Protein AF-A0A8C6KQU8-F1 (afdb_monomer_lite)

Foldseek 3Di:
DDDDDPPPDPPPPPQKAKDKDKFQDQPVQQQVLLVLLLVQDPCNLQAWDWDKDGDPRTIIIMTIGRPDDQAQDDLLNQLLSQVVRQKALQQQALVQWDWDDDPPDFGIHIDGHDSVRMDRRVVVVPCPPCQCRSLSSLVRSLQNVCCLQPVDGFDWDADPQGIDGPLLPDDDLRRVLSCLSNVVRRPRSNVSSVVNVVSLVVCVVVVVVPPDGPPDRDDDSRISVSCVSSPPDDDDRPRDDDD

pLDDT: mean 71.03, std 21.23, range [23.61, 95.31]

Sequence (243 aa):
MGTLESGSDPCLGVSRVYLLQVDSCTVPWDFYQFNRLKKSSAAADGLPVVSCFLFEDGCITVYSTPPDHLFRVRPFNLVSQLHSCGLLHAALQPSALSCCHRYSRDTDWVFPVDWLSSVDLDLQPDVTSVQQLPSVDLVGVAETVHLLLTNEEMVLVKDGSGWVPERFCGDGPWYWFFRSLLNAGRLPSVSVLSELKELLSSFCSKGSLLGRVPRGTLLGCFGSDLFRTFKNQDHAEVVFGIP

Structure (mmCIF, N/CA/C/O backbone):
data_AF-A0A8C6KQU8-F1
#
_entry.id   AF-A0A8C6KQU8-F1
#
loop_
_atom_site.group_PDB
_atom_site.id
_atom_site.type_symbol
_atom_site.label_atom_id
_atom_site.label_alt_id
_atom_site.label_comp_id
_atom_site.label_asym_id
_atom_site.label_entity_id
_atom_site.label_seq_id
_atom_site.pdbx_PDB_ins_code
_atom_site.Cartn_x
_atom_site.Cartn_y
_atom_site.Cartn_z
_atom_site.occupancy
_atom_site.B_iso_or_equiv
_atom_site.auth_seq_id
_atom_site.auth_comp_id
_atom_site.auth_asym_id
_atom_site.auth_atom_id
_atom_site.pdbx_PDB_model_num
ATOM 1 N N . MET A 1 1 ? -25.192 56.345 -12.902 1.00 32.44 1 MET A N 1
ATOM 2 C CA . MET A 1 1 ? -23.750 56.034 -12.855 1.00 32.44 1 MET A CA 1
ATOM 3 C C . MET A 1 1 ? -23.404 55.843 -11.389 1.00 32.44 1 MET A C 1
ATOM 5 O O . MET A 1 1 ? -23.129 56.806 -10.693 1.00 32.44 1 MET A O 1
ATOM 9 N N . GLY A 1 2 ? -23.620 54.624 -10.903 1.00 28.20 2 GLY A N 1
ATOM 10 C CA . GLY A 1 2 ? -23.359 54.202 -9.531 1.00 28.20 2 GLY A CA 1
ATOM 11 C C . GLY A 1 2 ? -22.602 52.889 -9.636 1.00 28.20 2 GLY A C 1
ATOM 12 O O . GLY A 1 2 ? -23.037 51.987 -10.351 1.00 28.20 2 GLY A O 1
ATOM 13 N N . THR A 1 3 ? -21.416 52.867 -9.056 1.00 25.95 3 THR A N 1
ATOM 14 C CA . THR A 1 3 ? -20.452 51.773 -9.069 1.00 25.95 3 THR A CA 1
ATOM 15 C C . THR A 1 3 ? -21.037 50.546 -8.373 1.00 25.95 3 THR A C 1
ATOM 17 O O . THR A 1 3 ? -21.476 50.628 -7.230 1.00 25.95 3 THR A O 1
ATOM 20 N N . LEU A 1 4 ? -21.049 49.410 -9.076 1.00 25.70 4 LEU A N 1
ATOM 21 C CA . LEU A 1 4 ? -21.245 48.092 -8.480 1.00 25.70 4 LEU A CA 1
ATOM 22 C C . LEU A 1 4 ? -19.941 47.748 -7.748 1.00 25.70 4 LEU A C 1
ATOM 24 O O . LEU A 1 4 ? -18.956 47.377 -8.383 1.00 25.70 4 LEU A O 1
ATOM 28 N N . GLU A 1 5 ? -19.903 47.928 -6.433 1.00 27.09 5 GLU A N 1
ATOM 29 C CA . GLU A 1 5 ? -18.846 47.331 -5.621 1.00 27.09 5 GLU A CA 1
ATOM 30 C C . GLU A 1 5 ? -19.171 45.843 -5.462 1.00 27.09 5 GLU A C 1
ATOM 32 O O . GLU A 1 5 ? -20.167 45.469 -4.841 1.00 27.09 5 GLU A O 1
ATOM 37 N N . SER A 1 6 ? -18.362 44.978 -6.085 1.00 29.34 6 SER A N 1
ATOM 38 C CA . SER A 1 6 ? -18.424 43.544 -5.828 1.00 29.34 6 SER A CA 1
ATOM 39 C C . SER A 1 6 ? -17.897 43.306 -4.417 1.00 29.34 6 SER A C 1
ATOM 41 O O . SER A 1 6 ? -16.686 43.326 -4.189 1.00 29.34 6 SER A O 1
ATOM 43 N N . GLY A 1 7 ? -18.805 43.100 -3.467 1.00 26.86 7 GLY A N 1
ATOM 44 C CA . GLY A 1 7 ? -18.456 42.541 -2.171 1.00 26.86 7 GLY A CA 1
ATOM 45 C C . GLY A 1 7 ? -17.841 41.165 -2.397 1.00 26.86 7 GLY A C 1
ATOM 46 O O . GLY A 1 7 ? -18.536 40.219 -2.756 1.00 26.86 7 GLY A O 1
ATOM 47 N N . SER A 1 8 ? -16.523 41.068 -2.250 1.00 32.12 8 SER A N 1
ATOM 48 C CA . SER A 1 8 ? -15.826 39.794 -2.145 1.00 32.12 8 SER A CA 1
ATOM 49 C C . SER A 1 8 ? -16.237 39.149 -0.825 1.00 32.12 8 SER A C 1
ATOM 51 O O . SER A 1 8 ? -15.741 39.522 0.238 1.00 32.12 8 SER A O 1
ATOM 53 N N . ASP A 1 9 ? -17.187 38.226 -0.911 1.00 32.22 9 ASP A N 1
ATOM 54 C CA . ASP A 1 9 ? -17.605 37.354 0.178 1.00 32.22 9 ASP A CA 1
ATOM 55 C C . ASP A 1 9 ? -16.414 36.451 0.578 1.00 32.22 9 ASP A C 1
ATOM 57 O O . ASP A 1 9 ? -15.883 35.738 -0.280 1.00 32.22 9 ASP A O 1
ATOM 61 N N . PRO A 1 10 ? -15.926 36.470 1.835 1.00 36.53 10 PRO A N 1
ATOM 62 C CA . PRO A 1 10 ? -14.796 35.642 2.255 1.00 36.53 10 PRO A CA 1
ATOM 63 C C . PRO A 1 10 ? -15.180 34.174 2.507 1.00 36.53 10 PRO A C 1
ATOM 65 O O . PRO A 1 10 ? -14.341 33.383 2.939 1.00 36.53 10 PRO A O 1
ATOM 68 N N . CYS A 1 11 ? -16.415 33.772 2.200 1.00 40.22 11 CYS A N 1
ATOM 69 C CA . CYS A 1 11 ? -16.889 32.397 2.313 1.00 40.22 11 CYS A CA 1
ATOM 70 C C . CYS A 1 11 ? -16.392 31.493 1.164 1.00 40.22 11 CYS A C 1
ATOM 72 O O . CYS A 1 11 ? -17.176 30.797 0.524 1.00 40.22 11 CYS A O 1
ATOM 74 N N . LEU A 1 12 ? -15.079 31.421 0.919 1.00 46.81 12 LEU A N 1
ATOM 75 C CA . LEU A 1 12 ? -14.503 30.227 0.286 1.00 46.81 12 LEU A CA 1
ATOM 76 C C . LEU A 1 12 ? -14.430 29.138 1.359 1.00 46.81 12 LEU A C 1
ATOM 78 O O . LEU A 1 12 ? -13.380 28.882 1.950 1.00 46.81 12 LEU A O 1
ATOM 82 N N . GL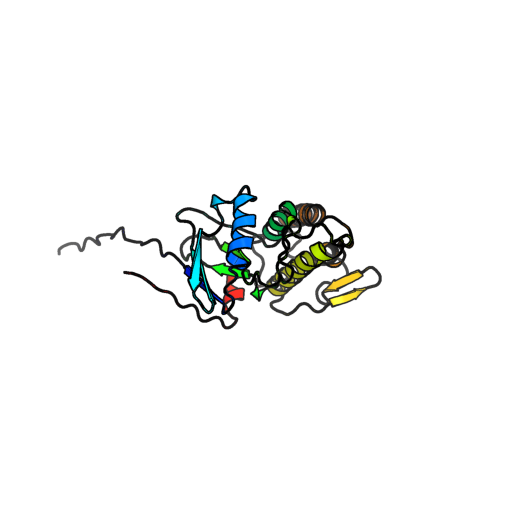Y A 1 13 ? -15.593 28.556 1.661 1.00 46.28 13 GLY A N 1
ATOM 83 C CA . GLY A 1 13 ? -15.741 27.482 2.633 1.00 46.28 13 GLY A CA 1
ATOM 84 C C . GLY A 1 13 ? -14.736 26.370 2.353 1.00 46.28 13 GLY A C 1
ATOM 85 O O . GLY A 1 13 ? -14.629 25.866 1.232 1.00 46.28 13 GLY A O 1
ATOM 86 N N . VAL A 1 14 ? -13.970 25.994 3.376 1.00 52.91 14 VAL A N 1
ATOM 87 C CA . VAL A 1 14 ? -13.075 24.841 3.310 1.00 52.91 14 VAL A CA 1
ATOM 88 C C . VAL A 1 14 ? -13.950 23.607 3.112 1.00 52.91 14 VAL A C 1
ATOM 90 O O . VAL A 1 14 ? -14.501 23.072 4.070 1.00 52.91 14 VAL A O 1
ATOM 93 N N . SER A 1 15 ? -14.099 23.161 1.864 1.00 55.03 15 SER A N 1
ATOM 94 C CA . SER A 1 15 ? -14.796 21.913 1.564 1.00 55.03 15 SER A CA 1
ATOM 95 C C . SER A 1 15 ? -14.052 20.773 2.263 1.00 55.03 15 SER A C 1
ATOM 97 O O . SER A 1 15 ? -12.857 20.537 2.022 1.00 55.03 15 SER A O 1
ATOM 99 N N . ARG A 1 16 ? -14.747 20.122 3.198 1.00 65.50 16 ARG A N 1
ATOM 100 C CA . ARG A 1 16 ? -14.290 18.903 3.864 1.00 65.50 16 ARG A CA 1
ATOM 101 C C . ARG A 1 16 ? -14.736 17.725 3.019 1.00 65.50 16 ARG A C 1
ATOM 103 O O . ARG A 1 16 ? -15.904 17.634 2.661 1.00 65.50 16 ARG A O 1
ATOM 110 N N . VAL A 1 17 ? -13.792 16.854 2.694 1.00 71.44 17 VAL A N 1
ATOM 111 C CA . VAL A 1 17 ? -14.081 15.614 1.976 1.00 71.44 17 VAL A CA 1
ATOM 112 C C . VAL A 1 17 ? -14.134 14.494 2.998 1.00 71.44 17 VAL A C 1
ATOM 114 O O . VAL A 1 17 ? -13.278 14.421 3.887 1.00 71.44 17 VAL A O 1
ATOM 117 N N . TYR A 1 18 ? -15.149 13.650 2.852 1.00 80.62 18 TYR A N 1
ATOM 118 C CA . TYR A 1 18 ? -15.372 12.477 3.676 1.00 80.62 18 TYR A CA 1
ATOM 119 C C . TYR A 1 18 ? -15.356 11.242 2.783 1.00 80.62 18 TYR A C 1
ATOM 121 O O . TYR A 1 18 ? -16.059 11.208 1.775 1.00 80.62 18 TYR A O 1
ATOM 129 N N . LEU A 1 19 ? -14.578 10.237 3.170 1.00 81.31 19 LEU A N 1
ATOM 130 C CA . LEU A 1 19 ? -14.681 8.890 2.623 1.00 81.31 19 LEU A CA 1
ATOM 131 C C . LEU A 1 19 ? -15.368 8.019 3.670 1.00 81.31 19 LEU A C 1
ATOM 133 O O . LEU A 1 19 ? -14.957 8.007 4.831 1.00 81.31 19 LEU A O 1
ATOM 137 N N . LEU A 1 20 ? -16.411 7.307 3.257 1.00 87.69 20 LEU A N 1
ATOM 138 C CA . LEU A 1 20 ? -17.130 6.369 4.104 1.00 87.69 20 LEU A CA 1
ATOM 139 C C . LEU A 1 20 ? -16.852 4.957 3.606 1.00 87.69 20 LEU A C 1
ATOM 141 O O . LEU A 1 20 ? -17.149 4.636 2.458 1.00 87.69 20 LEU A O 1
ATOM 145 N N . GLN A 1 21 ? -16.319 4.126 4.489 1.00 86.81 21 GLN A N 1
ATOM 146 C CA . GLN A 1 21 ? -16.184 2.697 4.277 1.00 86.81 21 GLN A CA 1
ATOM 147 C C . GLN A 1 21 ? -17.220 1.984 5.135 1.00 86.81 21 GLN A C 1
ATOM 149 O O . GLN A 1 21 ? -17.275 2.192 6.346 1.00 86.81 21 GLN A O 1
ATOM 154 N N . VAL A 1 22 ? -18.048 1.171 4.491 1.00 89.31 22 VAL A N 1
ATOM 155 C CA . VAL A 1 22 ? -19.102 0.389 5.136 1.00 89.31 22 VAL A CA 1
ATOM 156 C C . VAL A 1 22 ? -18.723 -1.077 5.020 1.00 89.31 22 VAL A C 1
ATOM 158 O O . VAL A 1 22 ? -18.484 -1.557 3.914 1.00 89.31 22 VAL A O 1
ATOM 161 N N . ASP A 1 23 ? -18.675 -1.767 6.151 1.00 86.88 23 ASP A N 1
ATOM 162 C CA . ASP A 1 23 ? -18.363 -3.189 6.227 1.00 86.88 23 ASP A CA 1
ATOM 163 C C . ASP A 1 23 ? -19.488 -3.928 6.957 1.00 86.88 23 ASP A C 1
ATOM 165 O O . ASP A 1 23 ? -20.014 -3.437 7.954 1.00 86.88 23 ASP A O 1
ATOM 169 N N . SER A 1 24 ? -19.847 -5.114 6.470 1.00 90.06 24 SER A N 1
ATOM 170 C CA . SER A 1 24 ? -20.755 -6.050 7.151 1.00 90.06 24 SER A CA 1
ATOM 171 C C . SER A 1 24 ? -20.101 -6.785 8.334 1.00 90.06 24 SER A C 1
ATOM 173 O O . SER A 1 24 ? -20.745 -7.536 9.062 1.00 90.06 24 SER A O 1
ATOM 175 N N . CYS A 1 25 ? -18.793 -6.624 8.518 1.00 84.75 25 CYS A N 1
ATOM 176 C CA . CYS A 1 25 ? -18.054 -7.134 9.655 1.00 84.75 25 CYS A CA 1
ATOM 177 C C . CYS A 1 25 ? -18.163 -6.161 10.833 1.00 84.75 25 CYS A C 1
ATOM 179 O O . CYS A 1 25 ? -17.944 -4.956 10.704 1.00 84.75 25 CYS A O 1
ATOM 181 N N . THR A 1 26 ? -18.457 -6.693 12.017 1.00 86.56 26 THR A N 1
ATOM 182 C CA . THR A 1 26 ? -18.512 -5.914 13.263 1.00 86.56 26 THR A CA 1
ATOM 183 C C . THR A 1 26 ? -17.131 -5.637 13.853 1.00 86.56 26 THR A C 1
ATOM 185 O O . THR A 1 26 ? -17.011 -4.862 14.802 1.00 86.56 26 THR A O 1
ATOM 188 N N . VAL A 1 27 ? -16.080 -6.261 13.310 1.00 89.00 27 VAL A N 1
ATOM 189 C CA . VAL A 1 27 ? -14.692 -6.029 13.713 1.00 89.00 27 VAL A CA 1
ATOM 190 C C . VAL A 1 27 ? -14.142 -4.862 12.891 1.00 89.00 27 VAL A C 1
ATOM 192 O O . VAL A 1 27 ? -13.909 -5.031 11.696 1.00 89.00 27 VAL A O 1
ATOM 195 N N . PRO A 1 28 ? -13.885 -3.688 13.497 1.00 91.06 28 PRO A N 1
ATOM 196 C CA . PRO A 1 28 ? -13.455 -2.497 12.770 1.00 91.06 28 PRO A CA 1
ATOM 197 C C . PRO A 1 28 ? -11.946 -2.551 12.480 1.00 91.06 28 PRO A C 1
ATOM 199 O O . PRO A 1 28 ? -11.162 -1.758 13.010 1.00 91.06 28 PRO A O 1
ATOM 202 N N . TRP A 1 29 ? -11.520 -3.536 11.686 1.00 90.44 29 TRP A N 1
ATOM 203 C CA . TRP A 1 29 ? -10.107 -3.829 11.437 1.00 90.44 29 TRP A CA 1
ATOM 204 C C . TRP A 1 29 ? -9.382 -2.649 10.782 1.00 90.44 29 TRP A C 1
ATOM 206 O O . TRP A 1 29 ? -8.341 -2.214 11.274 1.00 90.44 29 TRP A O 1
ATOM 216 N N . ASP A 1 30 ? -9.994 -2.034 9.773 1.00 88.31 30 ASP A N 1
ATOM 217 C CA . ASP A 1 30 ? -9.474 -0.841 9.101 1.00 88.31 30 ASP A CA 1
ATOM 218 C C . ASP A 1 30 ? -9.256 0.327 10.062 1.00 88.31 30 ASP A C 1
ATOM 220 O O . ASP A 1 30 ? -8.210 0.983 10.042 1.00 88.31 30 ASP A O 1
ATOM 224 N N . PHE A 1 31 ? -10.204 0.549 10.974 1.00 90.50 31 PHE A N 1
ATOM 225 C CA . PHE A 1 31 ? -10.066 1.563 12.012 1.00 90.50 31 PHE A CA 1
ATOM 226 C C . PHE A 1 31 ? -8.906 1.252 12.964 1.00 90.50 31 PHE A C 1
ATOM 228 O O . PHE A 1 31 ? -8.156 2.159 13.341 1.00 90.50 31 PHE A O 1
ATOM 235 N N . TYR A 1 32 ? -8.746 -0.010 13.370 1.00 91.94 32 TYR A N 1
ATOM 236 C CA . TYR A 1 32 ? -7.654 -0.441 14.243 1.00 91.94 32 TYR A CA 1
ATOM 237 C C . TYR A 1 32 ? -6.285 -0.207 13.587 1.00 91.94 32 TYR A C 1
ATOM 239 O O . TYR A 1 32 ? -5.434 0.484 14.159 1.00 91.94 32 TYR A O 1
ATOM 247 N N . GLN A 1 33 ? -6.106 -0.707 12.365 1.00 89.94 33 GLN A N 1
ATOM 248 C CA . GLN A 1 33 ? -4.842 -0.667 11.628 1.00 89.94 33 GLN A CA 1
ATOM 249 C C . GLN A 1 33 ? -4.429 0.766 11.297 1.00 89.94 33 GLN A C 1
ATOM 251 O O . GLN A 1 33 ? -3.286 1.170 11.541 1.00 89.94 33 GLN A O 1
ATOM 256 N N . PHE A 1 34 ? -5.383 1.585 10.846 1.00 87.88 34 PHE A N 1
ATOM 257 C CA . PHE A 1 34 ? -5.123 2.992 10.574 1.00 87.88 34 PHE A CA 1
ATOM 258 C C . PHE A 1 34 ? -4.717 3.754 11.845 1.00 87.88 34 PHE A C 1
ATOM 260 O O . PHE A 1 34 ? -3.786 4.563 11.824 1.00 87.88 34 PHE A O 1
ATOM 267 N N . ASN A 1 35 ? -5.366 3.490 12.984 1.00 88.25 35 ASN A N 1
ATOM 268 C CA . ASN A 1 35 ? -4.978 4.113 14.252 1.00 88.25 35 ASN A CA 1
ATOM 269 C C . ASN A 1 35 ? -3.599 3.661 14.735 1.00 88.25 35 ASN A C 1
ATOM 271 O O . ASN A 1 35 ? -2.887 4.460 15.348 1.00 88.25 35 ASN A O 1
ATOM 275 N N . ARG A 1 36 ? -3.206 2.412 14.465 1.00 88.62 36 ARG A N 1
ATOM 276 C CA . ARG A 1 36 ? -1.852 1.939 14.760 1.00 88.62 36 ARG A CA 1
ATOM 277 C C . ARG A 1 36 ? -0.821 2.717 13.945 1.00 88.62 36 ARG A C 1
ATOM 279 O O . ARG A 1 36 ? 0.075 3.295 14.554 1.00 88.62 36 ARG A O 1
ATOM 286 N N . LEU A 1 37 ? -1.031 2.860 12.631 1.00 85.88 37 LEU A N 1
ATOM 287 C CA . LEU A 1 37 ? -0.197 3.706 11.764 1.00 85.88 37 LEU A CA 1
ATOM 288 C C . LEU A 1 37 ? -0.134 5.156 12.272 1.00 85.88 37 LEU A C 1
ATOM 290 O O . LEU A 1 37 ? 0.933 5.769 12.302 1.00 85.88 37 LEU A O 1
ATOM 294 N N . LYS A 1 38 ? -1.271 5.721 12.693 1.00 84.94 38 LYS A N 1
ATOM 295 C CA . LYS A 1 38 ? -1.331 7.104 13.180 1.00 84.94 38 LYS A CA 1
ATOM 296 C C . LYS A 1 38 ? -0.541 7.313 14.469 1.00 84.94 38 LYS A C 1
ATOM 298 O O . LYS A 1 38 ? 0.133 8.327 14.597 1.00 84.94 38 LYS A O 1
ATOM 303 N N . LYS A 1 39 ? -0.602 6.373 15.415 1.00 84.69 39 LYS A N 1
ATOM 304 C CA . LYS A 1 39 ? 0.129 6.468 16.692 1.00 84.69 39 LYS A CA 1
ATOM 305 C C . LYS A 1 39 ? 1.639 6.350 16.521 1.00 84.69 39 LYS A C 1
ATOM 307 O O . LYS A 1 39 ? 2.383 6.906 17.322 1.00 84.69 39 LYS A O 1
ATOM 312 N N . SER A 1 40 ? 2.081 5.607 15.515 1.00 74.94 40 SER A N 1
ATOM 313 C CA . SER A 1 40 ? 3.490 5.299 15.292 1.00 74.94 40 SER A CA 1
ATOM 314 C C . SER A 1 40 ? 4.166 6.223 14.271 1.00 74.94 40 SER A C 1
ATOM 316 O O . SER A 1 40 ? 5.393 6.270 14.196 1.00 74.94 40 SER A O 1
ATOM 318 N N . SER A 1 41 ? 3.388 6.982 13.494 1.00 71.44 41 SER A N 1
ATOM 319 C CA . SER A 1 41 ? 3.901 7.906 12.484 1.00 71.44 41 SER A CA 1
ATOM 320 C C . SER A 1 41 ? 4.268 9.268 13.077 1.00 71.44 41 SER A C 1
ATOM 322 O O . SER A 1 41 ? 3.426 9.979 13.617 1.00 71.44 41 SER A O 1
ATOM 324 N N . ALA A 1 42 ? 5.509 9.710 12.855 1.00 65.19 42 ALA A N 1
ATOM 325 C CA . ALA A 1 42 ? 5.934 11.089 13.132 1.00 65.19 42 ALA A CA 1
ATOM 326 C C . ALA A 1 42 ? 5.185 12.142 12.279 1.00 65.19 42 ALA A C 1
ATOM 328 O O . ALA A 1 42 ? 5.306 13.337 12.528 1.00 65.19 42 ALA A O 1
ATOM 329 N N . ALA A 1 43 ? 4.420 11.704 11.271 1.00 62.62 43 ALA A N 1
ATOM 330 C CA . ALA A 1 43 ? 3.569 12.532 10.419 1.00 62.62 43 ALA A CA 1
ATOM 331 C C . ALA A 1 43 ? 2.070 12.380 10.757 1.00 62.62 43 ALA A C 1
ATOM 333 O O . ALA A 1 43 ? 1.224 12.582 9.883 1.00 62.62 43 ALA A O 1
ATOM 334 N N . ALA A 1 44 ? 1.734 12.008 12.000 1.00 65.38 44 ALA A N 1
ATOM 335 C CA . ALA A 1 44 ? 0.363 11.782 12.467 1.00 65.38 44 ALA A CA 1
ATOM 336 C C . ALA A 1 44 ? -0.598 12.946 12.170 1.00 65.38 44 ALA A C 1
ATOM 338 O O . ALA A 1 44 ? -1.757 12.705 11.830 1.00 65.38 44 ALA A O 1
ATOM 339 N N . ASP A 1 45 ? -0.107 14.185 12.240 1.00 64.81 45 ASP A N 1
ATOM 340 C CA . ASP A 1 45 ? -0.892 15.402 11.984 1.00 64.81 45 ASP A CA 1
ATOM 341 C C . ASP A 1 45 ? -1.279 15.565 10.505 1.00 64.81 45 ASP A C 1
ATOM 343 O O . ASP A 1 45 ? -2.231 16.269 10.170 1.00 64.81 45 ASP A O 1
ATOM 347 N N . GLY A 1 46 ? -0.563 14.886 9.605 1.00 67.19 46 GLY A N 1
ATOM 348 C CA . GLY A 1 46 ? -0.879 14.846 8.181 1.00 67.19 46 GLY A CA 1
ATOM 349 C C . GLY A 1 46 ? -1.873 13.748 7.793 1.00 67.19 46 GLY A C 1
ATOM 350 O O . GLY A 1 46 ? -2.469 13.834 6.723 1.00 67.19 46 GLY A O 1
ATOM 351 N N . LEU A 1 47 ? -2.068 12.724 8.630 1.00 74.69 47 LEU A N 1
ATOM 352 C CA . LEU A 1 47 ? -2.967 11.608 8.323 1.00 74.69 47 LEU A CA 1
ATOM 353 C C . LEU A 1 47 ? -4.441 12.005 8.508 1.00 74.69 47 LEU A C 1
ATOM 355 O O . LEU A 1 47 ? -4.752 12.752 9.441 1.00 74.69 47 LEU A O 1
ATOM 359 N N . PRO A 1 48 ? -5.365 11.461 7.686 1.00 77.44 48 PRO A N 1
ATOM 360 C CA . PRO A 1 48 ? -6.801 11.616 7.878 1.00 77.44 48 PRO A CA 1
ATOM 361 C C . PRO A 1 48 ? -7.267 11.475 9.334 1.00 77.44 48 PRO A C 1
ATOM 363 O O . PRO A 1 48 ? -6.763 10.666 10.125 1.00 77.44 48 PRO A O 1
ATOM 366 N N . VAL A 1 49 ? -8.270 12.274 9.693 1.00 83.00 49 VAL A N 1
ATOM 367 C CA . VAL A 1 49 ? -9.024 12.053 10.927 1.00 83.00 49 VAL A CA 1
ATOM 368 C C . VAL A 1 49 ? -9.992 10.913 10.656 1.00 83.00 49 VAL A C 1
ATOM 370 O O . VAL A 1 49 ? -10.787 10.994 9.719 1.00 83.00 49 VAL A O 1
ATOM 373 N N . VAL A 1 50 ? -9.905 9.862 11.470 1.00 87.75 50 VAL A N 1
ATOM 374 C CA . VAL A 1 50 ? -10.711 8.653 11.312 1.00 87.75 50 VAL A CA 1
ATOM 375 C C . VAL A 1 50 ? -11.623 8.481 12.516 1.00 87.75 50 VAL A C 1
ATOM 377 O O . VAL A 1 50 ? -11.175 8.597 13.658 1.00 87.75 50 VAL A O 1
ATOM 380 N N . SER A 1 51 ? -12.893 8.193 12.258 1.00 91.25 51 SER A N 1
ATOM 381 C CA . SER A 1 51 ? -13.881 7.764 13.249 1.00 91.25 51 SER A CA 1
ATOM 382 C C . SER A 1 51 ? -14.524 6.449 12.814 1.00 91.25 51 SER A C 1
ATOM 384 O O . SER A 1 51 ? -14.577 6.144 11.626 1.00 91.25 51 SER A O 1
ATOM 386 N N . CYS A 1 52 ? -15.000 5.658 13.775 1.00 94.25 52 CYS A N 1
ATOM 387 C CA . CYS A 1 52 ? -15.665 4.386 13.512 1.00 94.25 52 CYS A CA 1
ATOM 388 C C . CYS A 1 52 ? -16.963 4.291 14.310 1.00 94.25 52 CYS A C 1
ATOM 390 O O . CYS A 1 52 ? -16.992 4.606 15.501 1.00 94.25 52 CYS A O 1
ATOM 392 N N . PHE A 1 53 ? -18.018 3.830 13.646 1.00 94.56 53 PHE A N 1
ATOM 393 C CA . PHE A 1 53 ? -19.339 3.596 14.213 1.00 94.56 53 PHE A CA 1
ATOM 394 C C . PHE A 1 53 ? -19.659 2.108 14.089 1.00 94.56 53 PHE A C 1
ATOM 396 O O . PHE A 1 53 ? -19.592 1.555 12.993 1.00 94.56 53 PHE A O 1
ATOM 403 N N . LEU A 1 54 ? -19.960 1.461 15.213 1.00 95.31 54 LEU A N 1
ATOM 404 C CA . LEU A 1 54 ? -20.264 0.032 15.269 1.00 95.31 54 LEU A CA 1
ATOM 405 C C . LEU A 1 54 ? -21.777 -0.185 15.262 1.00 95.31 54 LEU A C 1
ATOM 407 O O . LEU A 1 54 ? -22.505 0.508 15.974 1.00 95.31 54 LEU A O 1
ATOM 411 N N . PHE A 1 55 ? -22.212 -1.168 14.486 1.00 94.19 55 PHE A N 1
ATOM 412 C CA . PHE A 1 55 ? -23.589 -1.636 14.375 1.00 94.19 55 PHE A CA 1
ATOM 413 C C . PHE A 1 55 ? -23.637 -3.136 14.700 1.00 94.19 55 PHE A C 1
ATOM 415 O O . PHE A 1 55 ? -22.600 -3.786 14.832 1.00 94.19 55 PHE A O 1
ATOM 422 N N . GLU A 1 56 ? -24.837 -3.694 14.872 1.00 94.44 56 GLU A N 1
ATOM 423 C CA . GLU A 1 56 ? -24.994 -5.127 15.172 1.00 94.44 56 GLU A CA 1
ATOM 424 C C . GLU A 1 56 ? -24.529 -6.023 14.014 1.00 94.44 56 GLU A C 1
ATOM 426 O O . GLU A 1 56 ? -24.044 -7.129 14.243 1.00 94.44 56 GLU A O 1
ATOM 431 N N . ASP A 1 57 ? -24.655 -5.532 12.784 1.00 94.19 57 ASP A N 1
ATOM 432 C CA . ASP A 1 57 ? -24.404 -6.242 11.531 1.00 94.19 57 ASP A CA 1
ATOM 433 C C . ASP A 1 57 ? -23.261 -5.631 10.711 1.00 94.19 57 ASP A C 1
ATOM 435 O O . ASP A 1 57 ? -23.120 -5.934 9.528 1.00 94.19 57 ASP A O 1
ATOM 439 N N . GLY A 1 58 ? -22.444 -4.765 11.318 1.00 93.75 58 GLY A N 1
ATOM 440 C CA . GLY A 1 58 ? -21.345 -4.142 10.599 1.00 93.75 58 GLY A CA 1
ATOM 441 C C . GLY A 1 58 ? -20.675 -2.977 11.307 1.00 93.75 58 GLY A C 1
ATOM 442 O O . GLY A 1 58 ? -20.903 -2.693 12.486 1.00 93.75 58 GLY A O 1
ATOM 443 N N . CYS A 1 59 ? -19.841 -2.266 10.561 1.00 93.62 59 CYS A N 1
ATOM 444 C CA . CYS A 1 59 ? -19.244 -1.015 10.992 1.00 93.62 59 CYS A CA 1
ATOM 445 C C . CYS A 1 59 ? -19.134 -0.013 9.841 1.00 93.62 59 CYS A C 1
ATOM 447 O O . CYS A 1 59 ? -19.100 -0.362 8.661 1.00 93.62 59 CYS A O 1
ATOM 449 N N . ILE A 1 60 ? -19.082 1.267 10.205 1.00 92.81 60 ILE A N 1
ATOM 450 C CA . ILE A 1 60 ? -18.821 2.365 9.279 1.00 92.81 60 ILE A CA 1
ATOM 451 C C . ILE A 1 60 ? -17.568 3.090 9.751 1.00 92.81 60 ILE A C 1
ATOM 453 O O . ILE A 1 60 ? -17.562 3.677 10.836 1.00 92.81 60 ILE A O 1
ATOM 457 N N . THR A 1 61 ? -16.530 3.088 8.920 1.00 90.44 61 THR A N 1
ATOM 458 C CA . THR A 1 61 ? -15.316 3.881 9.129 1.00 90.44 61 THR A CA 1
ATOM 459 C C . THR A 1 61 ? -15.378 5.134 8.265 1.00 90.44 61 THR A C 1
ATOM 461 O O . THR A 1 61 ? -15.591 5.065 7.057 1.00 90.44 61 THR A O 1
ATOM 464 N N . VAL A 1 62 ? -15.209 6.299 8.885 1.00 89.69 62 VAL A N 1
ATOM 465 C CA . VAL A 1 62 ? -15.250 7.598 8.211 1.00 89.69 62 VAL A CA 1
ATOM 466 C C . VAL A 1 62 ? -13.865 8.222 8.254 1.00 89.69 62 VAL A C 1
ATOM 468 O O . VAL A 1 62 ? -13.333 8.486 9.331 1.00 89.69 62 VAL A O 1
ATOM 471 N N . TYR A 1 63 ? -13.309 8.510 7.082 1.00 84.88 63 TYR A N 1
ATOM 472 C CA . TYR A 1 63 ? -12.061 9.246 6.913 1.00 84.88 63 TYR A CA 1
ATOM 473 C C . TYR A 1 63 ? -12.383 10.678 6.510 1.00 84.88 63 TYR A C 1
ATOM 475 O O . TYR A 1 63 ? -13.214 10.916 5.636 1.00 84.88 63 TYR A O 1
ATOM 483 N N . SER A 1 64 ? -11.710 11.644 7.124 1.00 80.62 64 SER A N 1
ATOM 484 C CA . SER A 1 64 ? -11.899 13.061 6.823 1.00 80.62 64 SER A CA 1
ATOM 485 C C . SER A 1 64 ? -10.573 13.794 6.683 1.00 80.62 64 SER A C 1
ATOM 487 O O . SER A 1 64 ? -9.588 13.479 7.360 1.00 80.62 64 SER A O 1
ATOM 489 N N . THR A 1 65 ? -10.547 14.785 5.787 1.00 72.19 65 THR A N 1
ATOM 490 C CA . THR A 1 65 ? -9.389 15.673 5.612 1.00 72.19 65 THR A CA 1
ATOM 491 C C . THR A 1 65 ? -8.982 16.314 6.939 1.00 72.19 65 THR A C 1
ATOM 493 O O . THR A 1 65 ? -9.854 16.901 7.593 1.00 72.19 65 THR A O 1
ATOM 496 N N . PRO A 1 66 ? -7.683 16.338 7.290 1.00 66.38 66 PRO A N 1
ATOM 497 C CA . PRO A 1 66 ? -7.191 17.228 8.332 1.00 66.38 66 PRO A CA 1
ATOM 498 C C . PRO A 1 66 ? -7.543 18.692 8.000 1.00 66.38 66 PRO A C 1
ATOM 500 O O . PRO A 1 66 ? -7.554 19.060 6.819 1.00 66.38 66 PRO A O 1
ATOM 503 N N . PRO A 1 67 ? -7.815 19.548 9.001 1.00 57.94 67 PRO A N 1
ATOM 504 C CA . PRO A 1 67 ? -8.197 20.941 8.767 1.00 57.94 67 PRO A CA 1
ATOM 505 C C . PRO A 1 67 ? -7.147 21.749 7.983 1.00 57.94 67 PRO A C 1
ATOM 507 O O . PRO A 1 67 ? -7.521 22.493 7.077 1.00 57.94 67 PRO A O 1
ATOM 510 N N . ASP A 1 68 ? -5.850 21.533 8.252 1.00 53.84 68 ASP A N 1
ATOM 511 C CA . ASP A 1 68 ? -4.797 22.496 7.887 1.00 53.84 68 ASP A CA 1
ATOM 512 C C . ASP A 1 68 ? -3.584 21.933 7.121 1.00 53.84 68 ASP A C 1
ATOM 514 O O . ASP A 1 68 ? -2.638 22.677 6.846 1.00 53.84 68 ASP A O 1
ATOM 518 N N . HIS A 1 69 ? -3.572 20.656 6.717 1.00 52.06 69 HIS A N 1
ATOM 519 C CA . HIS A 1 69 ? -2.320 20.020 6.277 1.00 52.06 69 HIS A CA 1
ATOM 520 C C . HIS A 1 69 ? -2.282 19.471 4.847 1.00 52.06 69 HIS A C 1
ATOM 522 O O . HIS A 1 69 ? -3.220 18.860 4.339 1.00 52.06 69 HIS A O 1
ATOM 528 N N . LEU A 1 70 ? -1.119 19.707 4.221 1.00 48.97 70 LEU A N 1
ATOM 529 C CA . LEU A 1 70 ? -0.657 19.137 2.961 1.00 48.97 70 LEU A CA 1
ATOM 530 C C . LEU A 1 70 ? -0.154 17.711 3.226 1.00 48.97 70 LEU A C 1
ATOM 532 O O . LEU A 1 70 ? 0.997 17.529 3.625 1.00 48.97 70 LEU A O 1
ATOM 536 N N . PHE A 1 71 ? -0.973 16.689 3.002 1.00 43.75 71 PHE A N 1
ATOM 537 C CA . PHE A 1 71 ? -0.471 15.318 3.038 1.00 43.75 71 PHE A CA 1
ATOM 538 C C . PHE A 1 71 ? 0.050 14.928 1.657 1.00 43.75 71 PHE A C 1
ATOM 540 O O . PHE A 1 71 ? -0.718 14.855 0.710 1.00 43.75 71 PHE A O 1
ATOM 547 N N . ARG A 1 72 ? 1.361 14.694 1.532 1.00 51.47 72 ARG A N 1
ATOM 548 C CA . ARG A 1 72 ? 2.004 14.161 0.317 1.00 51.47 72 ARG A CA 1
ATOM 549 C C . ARG A 1 72 ? 2.616 12.804 0.628 1.00 51.47 72 ARG A C 1
ATOM 551 O O . ARG A 1 72 ? 3.840 12.674 0.743 1.00 51.47 72 ARG A O 1
ATOM 558 N N . VAL A 1 73 ? 1.787 11.783 0.803 1.00 51.47 73 VAL A N 1
ATOM 559 C CA . VAL A 1 73 ? 2.320 10.427 0.916 1.00 51.47 73 VAL A CA 1
ATOM 560 C C . VAL A 1 73 ? 2.488 9.837 -0.469 1.00 51.47 73 VAL A C 1
ATOM 562 O O . VAL A 1 73 ? 1.565 9.379 -1.125 1.00 51.47 73 VAL A O 1
ATOM 565 N N . ARG A 1 74 ? 3.742 9.872 -0.919 1.00 68.19 74 ARG A N 1
ATOM 566 C CA . ARG A 1 74 ? 4.205 9.034 -2.022 1.00 68.19 74 ARG A CA 1
ATOM 567 C C . ARG A 1 74 ? 4.079 7.567 -1.581 1.00 68.19 74 ARG A C 1
ATOM 569 O O . ARG A 1 74 ? 4.450 7.295 -0.436 1.00 68.19 74 ARG A O 1
ATOM 576 N N . PRO A 1 75 ? 3.668 6.625 -2.449 1.00 70.94 75 PRO A N 1
ATOM 577 C CA . PRO A 1 75 ? 3.522 5.208 -2.088 1.00 70.94 75 PRO A CA 1
ATOM 578 C C . PRO A 1 75 ? 4.736 4.622 -1.338 1.00 70.94 75 PRO A C 1
ATOM 580 O O . PRO A 1 75 ? 4.589 3.904 -0.357 1.00 70.94 75 PRO A O 1
ATOM 583 N N . PHE A 1 76 ? 5.957 5.040 -1.691 1.00 76.25 76 PHE A N 1
ATOM 584 C CA . PHE A 1 76 ? 7.190 4.651 -0.986 1.00 76.25 76 PHE A CA 1
ATOM 585 C C . PHE A 1 76 ? 7.263 5.104 0.476 1.00 76.25 76 PHE A C 1
ATOM 587 O O . PHE A 1 76 ? 7.840 4.424 1.320 1.00 76.25 76 PHE A O 1
ATOM 594 N N . ASN A 1 77 ? 6.755 6.300 0.778 1.00 77.75 77 ASN A N 1
ATOM 595 C CA . ASN A 1 77 ? 6.720 6.805 2.147 1.00 77.75 77 ASN A CA 1
ATOM 596 C C . ASN A 1 77 ? 5.694 6.032 2.971 1.00 77.75 77 ASN A C 1
ATOM 598 O O . ASN A 1 77 ? 5.971 5.762 4.134 1.00 77.75 77 ASN A O 1
ATOM 602 N N . LEU A 1 78 ? 4.573 5.640 2.359 1.00 79.62 78 LEU A N 1
ATOM 603 C CA . LEU A 1 78 ? 3.542 4.851 3.019 1.00 79.62 78 LEU A CA 1
ATOM 604 C C . LEU A 1 78 ? 4.081 3.498 3.475 1.00 79.62 78 LEU A C 1
ATOM 606 O O . LEU A 1 78 ? 4.052 3.197 4.662 1.00 79.62 78 LEU A O 1
ATOM 610 N N . VAL A 1 79 ? 4.633 2.716 2.543 1.00 85.88 79 VAL A N 1
ATOM 611 C CA . VAL A 1 79 ? 5.159 1.374 2.839 1.00 85.88 79 VAL A CA 1
ATOM 612 C C . VAL A 1 79 ? 6.306 1.444 3.842 1.00 85.88 79 VAL A C 1
ATOM 614 O O . VAL A 1 79 ? 6.377 0.646 4.772 1.00 85.88 79 VAL A O 1
ATOM 617 N N . SER A 1 80 ? 7.175 2.451 3.718 1.00 83.56 80 SER A N 1
ATOM 618 C CA . SER A 1 80 ? 8.227 2.675 4.710 1.00 83.56 80 SER A CA 1
ATOM 619 C C . SER A 1 80 ? 7.649 2.935 6.104 1.00 83.56 80 SER A C 1
ATOM 621 O O . SER A 1 80 ? 8.172 2.383 7.062 1.00 83.56 80 SER A O 1
ATOM 623 N N . GLN A 1 81 ? 6.594 3.749 6.229 1.00 82.44 81 GLN A N 1
ATOM 624 C CA . GLN A 1 81 ? 5.952 4.033 7.516 1.00 82.44 81 GLN A CA 1
ATOM 625 C C . GLN A 1 81 ? 5.249 2.801 8.088 1.00 82.44 81 GLN A C 1
ATOM 627 O O . GLN A 1 81 ? 5.453 2.492 9.255 1.00 82.44 81 GLN A O 1
ATOM 632 N N . LEU A 1 82 ? 4.483 2.076 7.270 1.00 87.06 82 LEU A N 1
ATOM 633 C CA . LEU A 1 82 ? 3.831 0.828 7.670 1.00 87.06 82 LEU A CA 1
ATOM 634 C C . LEU A 1 82 ? 4.856 -0.153 8.251 1.00 87.06 82 LEU A C 1
ATOM 636 O O . LEU A 1 82 ? 4.750 -0.573 9.404 1.00 87.06 82 LEU A O 1
ATOM 640 N N . HIS A 1 83 ? 5.917 -0.432 7.494 1.00 87.75 83 HIS A N 1
ATOM 641 C CA . HIS A 1 83 ? 6.876 -1.466 7.869 1.00 87.75 83 HIS A CA 1
ATOM 642 C C . HIS A 1 83 ? 7.751 -1.045 9.055 1.00 87.75 83 HIS A C 1
ATOM 644 O O . HIS A 1 83 ? 8.121 -1.891 9.867 1.00 87.75 83 HIS A O 1
ATOM 650 N N . SER A 1 84 ? 8.048 0.252 9.211 1.00 83.88 84 SER A N 1
ATOM 651 C CA . SER A 1 84 ? 8.726 0.776 10.407 1.00 83.88 84 SER A CA 1
ATOM 652 C C . SER A 1 84 ? 7.920 0.583 11.693 1.00 83.88 84 SER A C 1
ATOM 654 O O . SER A 1 84 ? 8.490 0.659 12.778 1.00 83.88 84 SER A O 1
ATOM 656 N N . CYS A 1 85 ? 6.616 0.340 11.585 1.00 83.69 85 CYS A N 1
ATOM 657 C CA . CYS A 1 85 ? 5.709 0.194 12.716 1.00 83.69 85 CYS A CA 1
ATOM 658 C C . CYS A 1 85 ? 5.144 -1.226 12.837 1.00 83.69 85 CYS A C 1
ATOM 660 O O . CYS A 1 85 ? 4.141 -1.418 13.515 1.00 83.69 85 CYS A O 1
ATOM 662 N N . GLY A 1 86 ? 5.758 -2.207 12.164 1.00 86.25 86 GLY A N 1
ATOM 663 C CA . GLY A 1 86 ? 5.305 -3.598 12.208 1.00 86.25 86 GLY A CA 1
ATOM 664 C C . GLY A 1 86 ? 3.923 -3.805 11.580 1.00 86.25 86 GLY A C 1
ATOM 665 O O . GLY A 1 86 ? 3.188 -4.697 12.002 1.00 86.25 86 GLY A O 1
ATOM 666 N N . LEU A 1 87 ? 3.547 -2.963 10.615 1.00 88.94 87 LEU A N 1
ATOM 667 C CA . LEU A 1 87 ? 2.323 -3.086 9.829 1.00 88.94 87 LEU A CA 1
ATOM 668 C C . LEU A 1 87 ? 2.656 -3.490 8.395 1.00 88.94 87 LEU A C 1
ATOM 670 O O . LEU A 1 87 ? 3.618 -2.990 7.810 1.00 88.94 87 LEU A O 1
ATOM 674 N N . LEU A 1 88 ? 1.817 -4.347 7.825 1.00 89.25 88 LEU A N 1
ATOM 675 C CA . LEU A 1 88 ? 1.804 -4.681 6.404 1.00 89.25 88 LEU A CA 1
ATOM 676 C C . LEU A 1 88 ? 0.406 -4.419 5.858 1.00 89.25 88 LEU A C 1
ATOM 678 O O . LEU A 1 88 ? -0.567 -4.816 6.495 1.00 89.25 88 LEU A O 1
ATOM 682 N N . HIS A 1 89 ? 0.292 -3.797 4.689 1.00 90.44 89 HIS A N 1
ATOM 683 C CA . HIS A 1 89 ? -0.998 -3.682 4.008 1.00 90.44 89 HIS A CA 1
ATOM 684 C C . HIS A 1 89 ? -1.411 -5.020 3.378 1.00 90.44 89 HIS A C 1
ATOM 686 O O . HIS A 1 89 ? -2.580 -5.390 3.400 1.00 90.44 89 HIS A O 1
ATOM 692 N N . ALA A 1 90 ? -0.437 -5.749 2.833 1.00 89.75 90 ALA A N 1
ATOM 693 C CA . ALA A 1 90 ? -0.506 -7.084 2.239 1.00 89.75 90 ALA A CA 1
ATOM 694 C C . ALA A 1 90 ? -1.418 -7.273 1.012 1.00 89.75 90 ALA A C 1
ATOM 696 O O . ALA A 1 90 ? -1.297 -8.281 0.320 1.00 89.75 90 ALA A O 1
ATOM 697 N N . ALA A 1 91 ? -2.262 -6.296 0.694 1.00 89.06 91 ALA A N 1
ATOM 698 C CA . ALA A 1 91 ? -3.017 -6.205 -0.557 1.00 89.06 91 ALA A CA 1
ATOM 699 C C . ALA A 1 91 ? -2.862 -4.822 -1.205 1.00 89.06 91 ALA A C 1
ATOM 701 O O . ALA A 1 91 ? -3.809 -4.269 -1.759 1.00 89.06 91 ALA A O 1
ATOM 702 N N . LEU A 1 92 ? -1.684 -4.203 -1.056 1.00 88.06 92 LEU A N 1
ATOM 703 C CA . LEU A 1 92 ? -1.447 -2.900 -1.661 1.00 88.06 92 LEU A CA 1
ATOM 704 C C . LEU A 1 92 ? -1.503 -3.042 -3.183 1.00 88.06 92 LEU A C 1
ATOM 706 O O . LEU A 1 92 ? -0.730 -3.787 -3.772 1.00 88.06 92 LEU A O 1
ATOM 710 N N . GLN A 1 93 ? -2.406 -2.302 -3.801 1.00 85.88 93 GLN A N 1
ATOM 711 C CA . GLN A 1 93 ? -2.602 -2.255 -5.241 1.00 85.88 93 GLN A CA 1
ATOM 712 C C . GLN A 1 93 ? -3.121 -0.857 -5.601 1.00 85.88 93 GLN A C 1
ATOM 714 O O . GLN A 1 93 ? -3.543 -0.120 -4.702 1.00 85.88 93 GLN A O 1
ATOM 719 N N . PRO A 1 94 ? -3.120 -0.466 -6.885 1.00 81.56 94 PRO A N 1
ATOM 720 C CA . PRO A 1 94 ? -3.577 0.859 -7.286 1.00 81.56 94 PRO A CA 1
ATOM 721 C C . PRO A 1 94 ? -4.975 1.216 -6.740 1.00 81.56 94 PRO A C 1
ATOM 723 O O . PRO A 1 94 ? -5.171 2.324 -6.250 1.00 81.56 94 PRO A O 1
ATOM 726 N N . SER A 1 95 ? -5.924 0.276 -6.753 1.00 80.88 95 SER A N 1
ATOM 727 C CA . SER A 1 95 ? -7.295 0.476 -6.253 1.00 80.88 95 SER A CA 1
ATOM 728 C C . SER A 1 95 ? -7.403 0.582 -4.726 1.00 80.88 95 SER A C 1
ATOM 730 O O . SER A 1 95 ? -8.346 1.184 -4.224 1.00 80.88 95 SER A O 1
ATOM 732 N N . ALA A 1 96 ? -6.418 0.071 -3.981 1.00 82.38 96 ALA A N 1
ATOM 733 C CA . ALA A 1 96 ? -6.342 0.195 -2.523 1.00 82.38 96 ALA A CA 1
ATOM 734 C C . ALA A 1 96 ? -5.775 1.559 -2.074 1.00 82.38 96 ALA A C 1
ATOM 736 O O . ALA A 1 96 ? -5.529 1.789 -0.891 1.00 82.38 96 ALA A O 1
ATOM 737 N N . LEU A 1 97 ? -5.535 2.485 -3.009 1.00 79.19 97 LEU A N 1
ATOM 738 C CA . LEU A 1 97 ? -5.082 3.841 -2.725 1.00 79.19 97 LEU A CA 1
ATOM 739 C C . LEU A 1 97 ? -6.199 4.833 -3.036 1.00 79.19 97 LEU A C 1
ATOM 741 O O . LEU A 1 97 ? -6.551 5.062 -4.190 1.00 79.19 97 LEU A O 1
ATOM 745 N N . SER A 1 98 ? -6.710 5.491 -2.000 1.00 73.75 98 SER A N 1
ATOM 746 C CA . SER A 1 98 ? -7.621 6.615 -2.186 1.00 73.75 98 SER A CA 1
ATOM 747 C C . SER A 1 98 ? -6.832 7.904 -2.325 1.00 73.75 98 SER A C 1
ATOM 749 O O . SER A 1 98 ? -5.977 8.218 -1.493 1.00 73.75 98 SER A O 1
ATOM 751 N N . CYS A 1 99 ? -7.147 8.664 -3.373 1.00 68.25 99 CYS A N 1
ATOM 752 C CA . CYS A 1 99 ? -6.689 10.030 -3.537 1.00 68.25 99 CYS A CA 1
ATOM 753 C C . CYS A 1 99 ? -7.871 10.978 -3.452 1.00 68.25 99 CYS A C 1
ATOM 755 O O . CYS A 1 99 ? -8.958 10.704 -3.955 1.00 68.25 99 CYS A O 1
ATOM 757 N N . CYS A 1 100 ? -7.643 12.140 -2.875 1.00 60.91 100 CYS A N 1
ATOM 758 C CA . CYS A 1 100 ? -8.600 13.219 -2.949 1.00 60.91 100 CYS A CA 1
ATOM 759 C C . CYS A 1 100 ? -7.875 14.492 -3.391 1.00 60.91 100 CYS A C 1
ATOM 761 O O . CYS A 1 100 ? -6.684 14.678 -3.151 1.00 60.91 100 CYS A O 1
ATOM 763 N N . HIS A 1 101 ? -8.591 15.371 -4.081 1.00 58.38 101 HIS A N 1
ATOM 764 C CA . HIS A 1 101 ? -8.010 16.569 -4.674 1.00 58.38 101 HIS A CA 1
ATOM 765 C C . HIS A 1 101 ? -8.727 17.798 -4.130 1.00 58.38 101 HIS A C 1
ATOM 767 O O . HIS A 1 101 ? -9.953 17.899 -4.205 1.00 58.38 101 HIS A O 1
ATOM 773 N N . ARG A 1 102 ? -7.970 18.746 -3.575 1.00 53.91 102 ARG A N 1
ATOM 774 C CA . ARG A 1 102 ? -8.511 20.056 -3.208 1.00 53.91 102 ARG A CA 1
ATOM 775 C C . ARG A 1 102 ? -8.145 21.021 -4.332 1.00 53.91 102 ARG A C 1
ATOM 777 O O . ARG A 1 102 ? -6.991 21.417 -4.423 1.00 53.91 102 ARG A O 1
ATOM 784 N N . TYR A 1 103 ? -9.142 21.422 -5.128 1.00 46.28 103 TYR A N 1
ATOM 785 C CA . TYR A 1 103 ? -9.051 22.283 -6.328 1.00 46.28 103 TYR A CA 1
ATOM 786 C C . TYR A 1 103 ? -8.212 23.578 -6.199 1.00 46.28 103 TYR A C 1
ATOM 788 O O . TYR A 1 103 ? -7.994 24.257 -7.196 1.00 46.28 103 TYR A O 1
ATOM 796 N N . SER A 1 104 ? -7.760 23.957 -4.999 1.00 47.88 104 SER A N 1
ATOM 797 C CA . SER A 1 104 ? -7.040 25.205 -4.727 1.00 47.88 104 SER A CA 1
ATOM 798 C C . SER A 1 104 ? -5.584 25.049 -4.268 1.00 47.88 104 SER A C 1
ATOM 800 O O . SER A 1 104 ? -4.901 26.063 -4.121 1.00 47.88 104 SER A O 1
ATOM 802 N N . ARG A 1 105 ? -5.075 23.829 -4.036 1.00 48.78 105 ARG A N 1
ATOM 803 C CA . ARG A 1 105 ? -3.657 23.586 -3.704 1.00 48.78 105 ARG A CA 1
ATOM 804 C C . ARG A 1 105 ? -3.174 22.323 -4.408 1.00 48.78 105 ARG A C 1
ATOM 806 O O . ARG A 1 105 ? -3.868 21.316 -4.363 1.00 48.78 105 ARG A O 1
ATOM 813 N N . ASP A 1 106 ? -1.973 22.377 -4.989 1.00 49.03 106 ASP A N 1
ATOM 814 C CA . ASP A 1 106 ? -1.207 21.262 -5.588 1.00 49.03 106 ASP A CA 1
ATOM 815 C C . ASP A 1 106 ? -0.833 20.172 -4.559 1.00 49.03 106 ASP A C 1
ATOM 817 O O . ASP A 1 106 ? 0.339 19.867 -4.283 1.00 49.03 106 ASP A O 1
ATOM 821 N N . THR A 1 107 ? -1.843 19.630 -3.896 1.00 49.03 107 THR A N 1
ATOM 822 C CA . THR A 1 107 ? -1.724 18.735 -2.755 1.00 49.03 107 THR A CA 1
ATOM 823 C C . THR A 1 107 ? -2.709 17.609 -2.922 1.00 49.03 107 THR A C 1
ATOM 825 O O . THR A 1 107 ? -3.820 17.645 -2.393 1.00 49.03 107 THR A O 1
ATOM 828 N N . ASP A 1 108 ? -2.263 16.614 -3.671 1.00 56.81 108 ASP A N 1
ATOM 829 C CA . ASP A 1 108 ? -2.911 15.319 -3.722 1.00 56.81 108 ASP A CA 1
ATOM 830 C C . ASP A 1 108 ? -2.526 14.543 -2.469 1.00 56.81 108 ASP A C 1
ATOM 832 O O . ASP A 1 108 ? -1.342 14.377 -2.154 1.00 56.81 108 ASP A O 1
ATOM 836 N N . TRP A 1 109 ? -3.547 14.111 -1.739 1.00 63.62 109 TRP A N 1
ATOM 837 C CA . TRP A 1 109 ? -3.419 13.323 -0.527 1.00 63.62 109 TRP A CA 1
ATOM 838 C C . TRP A 1 109 ? -3.800 11.895 -0.861 1.00 63.62 109 TRP A C 1
ATOM 840 O O . TRP A 1 109 ? -4.909 11.649 -1.323 1.00 63.62 109 TRP A O 1
ATOM 850 N N . VAL A 1 110 ? -2.856 10.983 -0.630 1.00 70.00 110 VAL A N 1
ATOM 851 C CA . VAL A 1 110 ? -2.995 9.550 -0.885 1.00 70.00 110 VAL A CA 1
ATOM 852 C C . VAL A 1 110 ? -2.923 8.827 0.437 1.00 70.00 110 VAL A C 1
ATOM 854 O O . VAL A 1 110 ? -1.995 9.057 1.217 1.00 70.00 110 VAL A O 1
ATOM 857 N N . PHE A 1 111 ? -3.867 7.938 0.682 1.00 74.44 111 PHE A N 1
ATOM 858 C CA . PHE A 1 111 ? -3.834 7.068 1.844 1.00 74.44 111 PHE A CA 1
ATOM 859 C C . PHE A 1 111 ? -4.348 5.679 1.463 1.00 74.44 111 PHE A C 1
ATOM 861 O O . PHE A 1 111 ? -5.164 5.559 0.544 1.00 74.44 111 PHE A O 1
ATOM 868 N N . PRO A 1 112 ? -3.846 4.632 2.132 1.00 79.94 112 PRO A N 1
ATOM 869 C CA . PRO A 1 112 ? -4.345 3.288 1.912 1.00 79.94 112 PRO A CA 1
ATOM 870 C C . PRO A 1 112 ? -5.757 3.143 2.477 1.00 79.94 112 PRO A C 1
ATOM 872 O O . PRO A 1 112 ? -6.077 3.646 3.562 1.00 79.94 112 PRO A O 1
ATOM 875 N N . VAL A 1 113 ? -6.570 2.425 1.724 1.00 79.56 113 VAL A N 1
ATOM 876 C CA . VAL A 1 113 ? -7.902 1.940 2.081 1.00 79.56 113 VAL A CA 1
ATOM 877 C C . VAL A 1 113 ? -7.929 0.432 1.854 1.00 79.56 113 VAL A C 1
ATOM 879 O O . VAL A 1 113 ? -6.989 -0.102 1.274 1.00 79.56 113 VAL A O 1
ATOM 882 N N . ASP A 1 114 ? -8.999 -0.239 2.278 1.00 83.12 114 ASP A N 1
ATOM 883 C CA . ASP A 1 114 ? -9.114 -1.700 2.177 1.00 83.12 114 ASP A CA 1
ATOM 884 C C . ASP A 1 114 ? -8.014 -2.429 2.967 1.00 83.12 114 ASP A C 1
ATOM 886 O O . ASP A 1 114 ? -7.134 -3.119 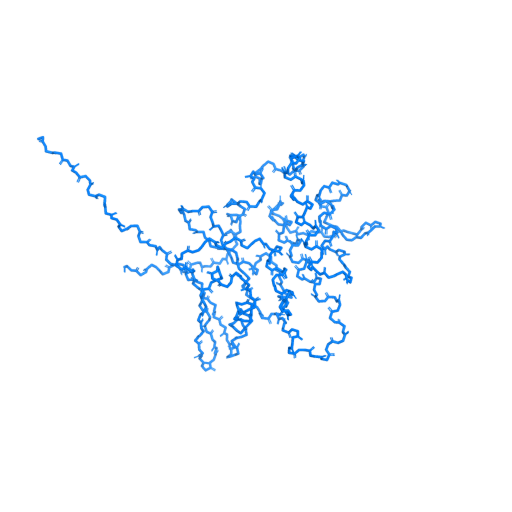2.446 1.00 83.12 114 ASP A O 1
ATOM 890 N N . TRP A 1 115 ? -8.069 -2.260 4.286 1.00 87.25 115 TRP A N 1
ATOM 891 C CA . TRP A 1 115 ? -7.118 -2.874 5.206 1.00 87.25 115 TRP A CA 1
ATOM 892 C C . TRP A 1 115 ? -7.485 -4.314 5.564 1.00 87.25 115 TRP A C 1
ATOM 894 O O . TRP A 1 115 ? -6.831 -4.899 6.430 1.00 87.25 115 TRP A O 1
ATOM 904 N N . LEU A 1 116 ? -8.481 -4.923 4.918 1.00 84.81 116 LEU A N 1
ATOM 905 C CA . LEU A 1 116 ? -8.979 -6.258 5.264 1.00 84.81 116 LEU A CA 1
ATOM 906 C C . LEU A 1 116 ? -7.896 -7.338 5.220 1.00 84.81 116 LEU A C 1
ATOM 908 O O . LEU A 1 116 ? -7.899 -8.257 6.036 1.00 84.81 116 LEU A O 1
ATOM 912 N N . SER A 1 117 ? -6.942 -7.204 4.299 1.00 89.00 117 SER A N 1
ATOM 913 C CA . SER A 1 117 ? -5.811 -8.134 4.177 1.00 89.00 117 SER A CA 1
ATOM 914 C C . SER A 1 117 ? -4.606 -7.748 5.037 1.00 89.00 117 SER A C 1
ATOM 916 O O . SER A 1 117 ? -3.627 -8.491 5.088 1.00 89.00 117 SER A O 1
ATOM 918 N N . SER A 1 118 ? -4.648 -6.591 5.698 1.00 91.19 118 SER A N 1
ATOM 919 C CA . SER A 1 118 ? -3.500 -6.044 6.414 1.00 91.19 118 SER A CA 1
ATOM 920 C C . SER A 1 118 ? -3.153 -6.851 7.659 1.00 91.19 118 SER A C 1
ATOM 922 O O . SER A 1 118 ? -4.011 -7.446 8.314 1.00 91.19 118 SER A O 1
ATOM 924 N N . VAL A 1 119 ? -1.867 -6.844 8.004 1.00 89.75 119 VAL A N 1
ATOM 925 C CA . VAL A 1 119 ? -1.309 -7.658 9.081 1.00 89.75 119 VAL A CA 1
ATOM 926 C C . VAL A 1 119 ? -0.607 -6.772 10.095 1.00 89.75 119 VAL A C 1
ATOM 928 O O . VAL A 1 119 ? 0.246 -5.947 9.762 1.00 89.75 119 VAL A O 1
ATOM 931 N N . ASP A 1 120 ? -0.959 -6.981 11.357 1.00 90.25 120 ASP A N 1
ATOM 932 C CA . ASP A 1 120 ? -0.227 -6.482 12.510 1.00 90.25 120 ASP A CA 1
ATOM 933 C C . ASP A 1 120 ? 0.811 -7.524 12.946 1.00 90.25 120 ASP A C 1
ATOM 935 O O . ASP A 1 120 ? 0.452 -8.572 13.478 1.00 90.25 120 ASP A O 1
ATOM 939 N N . LEU A 1 121 ? 2.097 -7.250 12.724 1.00 85.69 121 LEU A N 1
ATOM 940 C CA . LEU A 1 121 ? 3.171 -8.178 13.079 1.00 85.69 121 LEU A CA 1
ATOM 941 C C . LEU A 1 121 ? 3.417 -8.286 14.591 1.00 85.69 121 LEU A C 1
ATOM 943 O O . LEU A 1 121 ? 3.918 -9.317 15.033 1.00 85.69 121 LEU A O 1
ATOM 947 N N . ASP A 1 122 ? 3.037 -7.284 15.392 1.00 86.19 122 ASP A N 1
ATOM 948 C CA . ASP A 1 122 ? 3.188 -7.360 16.854 1.00 86.19 122 ASP A CA 1
ATOM 949 C C . ASP A 1 122 ? 2.145 -8.313 17.456 1.00 86.19 122 ASP A C 1
ATOM 951 O O . ASP A 1 122 ? 2.388 -8.934 18.491 1.00 86.19 122 ASP A O 1
ATOM 955 N N . LEU A 1 123 ? 0.997 -8.474 16.787 1.00 87.56 123 LEU A N 1
ATOM 956 C CA . LEU A 1 123 ? -0.023 -9.466 17.133 1.00 87.56 123 LEU A CA 1
ATOM 957 C C . LEU A 1 123 ? 0.282 -10.876 16.599 1.00 87.56 123 LEU A C 1
ATOM 959 O O . LEU A 1 123 ? -0.479 -11.801 16.878 1.00 87.56 123 LEU A O 1
ATOM 963 N N . GLN A 1 124 ? 1.368 -11.060 15.841 1.00 83.44 124 GLN A N 1
ATOM 964 C CA . GLN A 1 124 ? 1.723 -12.323 15.183 1.00 83.44 124 GLN A CA 1
ATOM 965 C C . GLN A 1 124 ? 3.103 -12.851 15.637 1.00 83.44 124 GLN A C 1
ATOM 967 O O . GLN A 1 124 ? 3.986 -13.073 14.804 1.00 83.44 124 GLN A O 1
ATOM 972 N N . PRO A 1 125 ? 3.312 -13.091 16.949 1.00 72.38 125 PRO A N 1
ATOM 973 C CA . PRO A 1 125 ? 4.624 -13.444 17.503 1.00 72.38 125 PRO A CA 1
ATOM 974 C C . PRO A 1 125 ? 5.166 -14.794 17.001 1.00 72.38 125 PRO A C 1
ATOM 976 O O . PRO A 1 125 ? 6.379 -14.993 16.965 1.00 72.38 125 PRO A O 1
ATOM 979 N N . ASP A 1 126 ? 4.281 -15.705 16.587 1.00 72.19 126 ASP A N 1
ATOM 980 C CA . ASP A 1 126 ? 4.633 -17.067 16.165 1.00 72.19 126 ASP A CA 1
ATOM 981 C C . ASP A 1 126 ? 4.950 -17.187 14.665 1.00 72.19 126 ASP A C 1
ATOM 983 O O . ASP A 1 126 ? 5.369 -18.249 14.186 1.00 72.19 126 ASP A O 1
ATOM 987 N N . VAL A 1 127 ? 4.780 -16.111 13.888 1.00 64.62 127 VAL A N 1
ATOM 988 C CA . VAL A 1 127 ? 5.090 -16.131 12.455 1.00 64.62 127 VAL A CA 1
ATOM 989 C C . VAL A 1 127 ? 6.605 -16.009 12.279 1.00 64.62 127 VAL A C 1
ATOM 991 O O . VAL A 1 127 ? 7.187 -14.937 12.163 1.00 64.62 127 VAL A O 1
ATOM 994 N N . THR A 1 128 ? 7.275 -17.158 12.248 1.00 52.81 128 THR A N 1
ATOM 995 C CA . THR A 1 128 ? 8.745 -17.272 12.172 1.00 52.81 128 THR A CA 1
ATOM 996 C C . THR A 1 128 ? 9.327 -17.017 10.776 1.00 52.81 128 THR A C 1
ATOM 998 O O . THR A 1 128 ? 10.539 -16.857 10.625 1.00 52.81 128 THR A O 1
ATOM 1001 N N . SER A 1 129 ? 8.484 -16.952 9.738 1.00 54.78 129 SER A N 1
ATOM 1002 C CA . SER A 1 129 ? 8.903 -16.729 8.346 1.00 54.78 129 SER A CA 1
ATOM 1003 C C . SER A 1 129 ? 8.088 -15.640 7.638 1.00 54.78 129 SER A C 1
ATOM 1005 O O . SER A 1 129 ? 7.661 -15.783 6.501 1.00 54.78 129 SER A O 1
ATOM 1007 N N . VAL A 1 130 ? 7.975 -14.472 8.276 1.00 52.81 130 VAL A N 1
ATOM 1008 C CA . VAL A 1 130 ? 7.470 -13.220 7.662 1.00 52.81 130 VAL A CA 1
ATOM 1009 C C . VAL A 1 130 ? 8.390 -12.714 6.536 1.00 52.81 130 VAL A C 1
ATOM 1011 O O . VAL A 1 130 ? 8.087 -11.728 5.884 1.00 52.81 130 VAL A O 1
ATOM 1014 N N . GLN A 1 131 ? 9.518 -13.371 6.247 1.00 52.44 131 GLN A N 1
ATOM 1015 C CA . GLN A 1 131 ? 10.568 -12.865 5.348 1.00 52.44 131 GLN A CA 1
ATOM 1016 C C . GLN A 1 131 ? 10.125 -12.622 3.890 1.00 52.44 131 GLN A C 1
ATOM 1018 O O . GLN A 1 131 ? 10.871 -11.995 3.147 1.00 52.44 131 GLN A O 1
ATOM 1023 N N . GLN A 1 132 ? 8.933 -13.074 3.482 1.00 53.22 132 GLN A N 1
ATOM 1024 C CA . GLN A 1 132 ? 8.320 -12.747 2.185 1.00 53.22 132 GLN A CA 1
ATOM 1025 C C . GLN A 1 132 ? 7.170 -11.727 2.284 1.00 53.22 132 GLN A C 1
ATOM 1027 O O . GLN A 1 132 ? 6.771 -11.164 1.270 1.00 53.22 132 GLN A O 1
ATOM 1032 N N . LEU A 1 133 ? 6.649 -11.429 3.474 1.00 59.19 133 LEU A N 1
ATOM 1033 C CA . LEU A 1 133 ? 5.468 -10.578 3.630 1.00 59.19 133 LEU A CA 1
ATOM 1034 C C . LEU A 1 133 ? 5.753 -9.078 3.392 1.00 59.19 133 LEU A C 1
ATOM 1036 O O . LEU A 1 133 ? 4.952 -8.431 2.733 1.00 59.19 133 LEU A O 1
ATOM 1040 N N . PRO A 1 134 ? 6.911 -8.497 3.761 1.00 62.47 134 PRO A N 1
ATOM 1041 C CA . PRO A 1 134 ? 7.249 -7.137 3.335 1.00 62.47 134 PRO A CA 1
ATOM 1042 C C . PRO A 1 134 ? 7.391 -6.991 1.815 1.00 62.47 134 PRO A C 1
ATOM 1044 O O . PRO A 1 134 ? 7.340 -5.876 1.304 1.00 62.47 134 PRO A O 1
ATOM 1047 N N . SER A 1 135 ? 7.602 -8.091 1.080 1.00 77.12 135 SER A N 1
ATOM 1048 C CA . SER A 1 135 ? 7.752 -8.021 -0.375 1.00 77.12 135 SER A CA 1
ATOM 1049 C C . SER A 1 135 ? 6.428 -7.778 -1.097 1.00 77.12 135 SER A C 1
ATOM 1051 O O . SER A 1 135 ? 6.452 -7.156 -2.155 1.00 77.12 135 SER A O 1
ATOM 1053 N N . VAL A 1 136 ? 5.279 -8.165 -0.522 1.00 86.25 136 VAL A N 1
ATOM 1054 C CA . VAL A 1 136 ? 3.985 -7.971 -1.200 1.00 86.25 136 VAL A CA 1
ATOM 1055 C C . VAL A 1 136 ? 3.616 -6.492 -1.328 1.00 86.25 136 VAL A C 1
ATOM 1057 O O . VAL A 1 136 ? 3.213 -6.058 -2.403 1.00 86.25 136 VAL A O 1
ATOM 1060 N N . ASP A 1 137 ? 3.897 -5.675 -0.311 1.00 89.31 137 ASP A N 1
ATOM 1061 C CA . ASP A 1 137 ? 3.671 -4.225 -0.390 1.00 89.31 137 ASP A CA 1
ATOM 1062 C C . ASP A 1 137 ? 4.638 -3.543 -1.375 1.00 89.31 137 ASP A C 1
ATOM 1064 O O . ASP A 1 137 ? 4.277 -2.569 -2.036 1.00 89.31 137 ASP A O 1
ATOM 1068 N N . LEU A 1 138 ? 5.865 -4.062 -1.533 1.00 91.31 138 LEU A N 1
ATOM 1069 C CA . LEU A 1 138 ? 6.812 -3.560 -2.540 1.00 91.31 138 LEU A CA 1
ATOM 1070 C C . LEU A 1 138 ? 6.355 -3.877 -3.969 1.00 91.31 138 LEU A C 1
ATOM 1072 O O . LEU A 1 138 ? 6.527 -3.036 -4.855 1.00 91.31 138 LEU A O 1
ATOM 1076 N N . VAL A 1 139 ? 5.755 -5.052 -4.190 1.00 91.56 139 VAL A N 1
ATOM 1077 C CA . VAL A 1 139 ? 5.111 -5.399 -5.468 1.00 91.56 139 VAL A CA 1
ATOM 1078 C C . VAL A 1 139 ? 3.940 -4.454 -5.731 1.00 91.56 139 VAL A C 1
ATOM 1080 O O . VAL A 1 139 ? 3.886 -3.866 -6.806 1.00 91.56 139 VAL A O 1
ATOM 1083 N N . GLY A 1 140 ? 3.095 -4.187 -4.733 1.00 89.94 140 GLY A N 1
ATOM 1084 C CA . GLY A 1 140 ? 2.006 -3.211 -4.845 1.00 89.94 140 GLY A CA 1
ATOM 1085 C C . GLY A 1 140 ? 2.466 -1.798 -5.218 1.00 89.94 140 GLY A C 1
ATOM 1086 O O . GLY A 1 140 ? 1.855 -1.117 -6.047 1.00 89.94 140 GLY A O 1
ATOM 1087 N N . VAL A 1 141 ? 3.601 -1.350 -4.664 1.00 89.31 141 VAL A N 1
ATOM 1088 C CA . VAL A 1 141 ? 4.240 -0.087 -5.075 1.00 89.31 141 VAL A CA 1
ATOM 1089 C C . VAL A 1 141 ? 4.712 -0.153 -6.526 1.00 89.31 141 VAL A C 1
ATOM 1091 O O . VAL A 1 141 ? 4.531 0.820 -7.260 1.00 89.31 141 VAL A O 1
ATOM 1094 N N . ALA A 1 142 ? 5.306 -1.270 -6.955 1.00 91.38 142 ALA A N 1
ATOM 1095 C CA . ALA A 1 142 ? 5.720 -1.457 -8.342 1.00 91.38 142 ALA A CA 1
ATOM 1096 C C . ALA A 1 142 ? 4.514 -1.393 -9.293 1.00 91.38 142 ALA A C 1
ATOM 1098 O O . ALA A 1 142 ? 4.553 -0.633 -10.256 1.00 91.38 142 ALA A O 1
ATOM 1099 N N . GLU A 1 143 ? 3.420 -2.087 -8.990 1.00 90.44 143 GLU A N 1
ATOM 1100 C CA . GLU A 1 143 ? 2.188 -2.047 -9.790 1.00 90.44 143 GLU A CA 1
ATOM 1101 C C . GLU A 1 143 ? 1.616 -0.632 -9.881 1.00 90.44 143 GLU A C 1
ATOM 1103 O O . GLU A 1 143 ? 1.337 -0.139 -10.973 1.00 90.44 143 GLU A O 1
ATOM 1108 N N . THR A 1 144 ? 1.533 0.062 -8.743 1.00 86.06 144 THR A N 1
ATOM 1109 C CA . THR A 1 144 ? 1.070 1.454 -8.671 1.00 86.06 144 THR A CA 1
ATOM 1110 C C . THR A 1 144 ? 1.913 2.366 -9.553 1.00 86.06 144 THR A C 1
ATOM 1112 O O . THR A 1 144 ? 1.384 3.142 -10.345 1.00 86.06 144 THR A O 1
ATOM 1115 N N . VAL A 1 145 ? 3.239 2.274 -9.455 1.00 84.81 145 VAL A N 1
ATOM 1116 C CA . VAL A 1 145 ? 4.140 3.113 -10.252 1.00 84.81 145 VAL A CA 1
ATOM 1117 C C . VAL A 1 145 ? 4.081 2.735 -11.733 1.00 84.81 145 VAL A C 1
ATOM 1119 O O . VAL A 1 145 ? 4.098 3.626 -12.579 1.00 84.81 145 VAL A O 1
ATOM 1122 N N . HIS A 1 146 ? 3.970 1.449 -12.067 1.00 87.69 146 HIS A N 1
ATOM 1123 C CA . HIS A 1 146 ? 3.815 0.998 -13.448 1.00 87.69 146 HIS A CA 1
ATOM 1124 C C . HIS A 1 146 ? 2.540 1.559 -14.080 1.00 87.69 146 HIS A C 1
ATOM 1126 O O . HIS A 1 146 ? 2.615 2.163 -15.155 1.00 87.69 146 HIS A O 1
ATOM 1132 N N . LEU A 1 147 ? 1.399 1.410 -13.398 1.00 83.38 147 LEU A N 1
ATOM 1133 C CA . LEU A 1 147 ? 0.117 1.941 -13.853 1.00 83.38 147 LEU A CA 1
ATOM 1134 C C . LEU A 1 147 ? 0.209 3.454 -14.055 1.00 83.38 147 LEU A C 1
ATOM 1136 O O . LEU A 1 147 ? -0.206 3.965 -15.086 1.00 83.38 147 LEU A O 1
ATOM 1140 N N . LEU A 1 148 ? 0.839 4.174 -13.128 1.00 77.88 148 LEU A N 1
ATOM 1141 C CA . LEU A 1 148 ? 1.013 5.620 -13.249 1.00 77.88 148 LEU A CA 1
ATOM 1142 C C . LEU A 1 148 ? 1.869 6.034 -14.452 1.00 77.88 148 LEU A C 1
ATOM 1144 O O . LEU A 1 148 ? 1.610 7.068 -15.059 1.00 77.88 148 LEU A O 1
ATOM 1148 N N . LEU A 1 149 ? 2.892 5.257 -14.807 1.00 79.25 149 LEU A N 1
ATOM 1149 C CA . LEU A 1 149 ? 3.782 5.581 -15.927 1.00 79.25 149 LEU A CA 1
ATOM 1150 C C . LEU A 1 149 ? 3.213 5.190 -17.290 1.00 79.25 149 LEU A C 1
ATOM 1152 O O . LEU A 1 149 ? 3.569 5.806 -18.296 1.00 79.25 149 LEU A O 1
ATOM 1156 N N . THR A 1 150 ? 2.401 4.137 -17.335 1.00 81.69 150 THR A N 1
ATOM 1157 C CA . THR A 1 150 ? 2.001 3.477 -18.588 1.00 81.69 150 THR A CA 1
ATOM 1158 C C . THR A 1 150 ? 0.503 3.532 -18.850 1.00 81.69 150 THR A C 1
ATOM 1160 O O . THR A 1 150 ? 0.098 3.352 -19.994 1.00 81.69 150 THR A O 1
ATOM 1163 N N . ASN A 1 151 ? -0.295 3.813 -17.817 1.00 81.44 151 ASN A N 1
ATOM 1164 C CA . ASN A 1 151 ? -1.746 3.657 -17.792 1.00 81.44 151 ASN A CA 1
ATOM 1165 C C . ASN A 1 151 ? -2.209 2.235 -18.170 1.00 81.44 151 ASN A C 1
ATOM 1167 O O . ASN A 1 151 ? -3.290 2.058 -18.725 1.00 81.44 151 ASN A O 1
ATOM 1171 N N . GLU A 1 152 ? -1.376 1.229 -17.893 1.00 86.31 152 GLU A N 1
ATOM 1172 C CA . GLU A 1 152 ? -1.631 -0.182 -18.176 1.00 86.31 152 GLU A CA 1
ATOM 1173 C C . GLU A 1 152 ? -1.267 -1.064 -16.974 1.00 86.31 152 GLU A C 1
ATOM 1175 O O . GLU A 1 152 ? -0.404 -0.719 -16.155 1.00 86.31 152 GLU A O 1
ATOM 1180 N N . GLU A 1 153 ? -1.915 -2.227 -16.892 1.00 89.69 153 GLU A N 1
ATOM 1181 C CA . GLU A 1 153 ? -1.582 -3.261 -15.914 1.00 89.69 153 GLU A CA 1
ATOM 1182 C C . GLU A 1 153 ? -0.135 -3.736 -16.084 1.00 89.69 153 GLU A C 1
ATOM 1184 O O . GLU A 1 153 ? 0.423 -3.779 -17.185 1.00 89.69 153 GLU A O 1
ATOM 1189 N N . MET A 1 154 ? 0.499 -4.080 -14.964 1.00 92.69 154 MET A N 1
ATOM 1190 C CA . MET A 1 154 ? 1.884 -4.526 -14.965 1.00 92.69 154 MET A CA 1
ATOM 1191 C C . MET A 1 154 ? 1.972 -5.995 -15.375 1.00 92.69 154 MET A C 1
ATOM 1193 O O . MET A 1 154 ? 1.573 -6.884 -14.631 1.00 92.69 154 MET A O 1
ATOM 1197 N N . VAL A 1 155 ? 2.576 -6.256 -16.533 1.00 94.56 155 VAL A N 1
ATOM 1198 C CA . VAL A 1 155 ? 2.906 -7.617 -16.970 1.00 94.56 155 VAL A CA 1
ATOM 1199 C C . VAL A 1 155 ? 4.352 -7.925 -16.600 1.00 94.56 155 VAL A C 1
ATOM 1201 O O . VAL A 1 155 ? 5.278 -7.238 -17.037 1.00 94.56 155 VAL A O 1
ATOM 1204 N N . LEU A 1 156 ? 4.550 -8.956 -15.777 1.00 94.62 156 LEU A N 1
ATOM 1205 C CA . LEU A 1 156 ? 5.874 -9.397 -15.348 1.00 94.62 156 LEU A CA 1
ATOM 1206 C C . LEU A 1 156 ? 6.478 -10.399 -16.328 1.00 94.62 156 LEU A C 1
ATOM 1208 O O . LEU A 1 156 ? 5.852 -11.387 -16.709 1.00 94.62 156 LEU A O 1
ATOM 1212 N N . VAL A 1 157 ? 7.751 -10.190 -16.644 1.00 94.38 157 VAL A N 1
ATOM 1213 C CA . VAL A 1 157 ? 8.595 -11.157 -17.341 1.00 94.38 157 VAL A CA 1
ATOM 1214 C C . VAL A 1 157 ? 9.816 -11.474 -16.490 1.00 94.38 157 VAL A C 1
ATOM 1216 O O . VAL A 1 157 ? 10.256 -10.672 -15.662 1.00 94.38 157 VAL A O 1
ATOM 1219 N N . LYS A 1 158 ? 10.361 -12.676 -16.670 1.00 93.06 158 LYS A N 1
ATOM 1220 C CA . LYS A 1 158 ? 11.573 -13.107 -15.979 1.00 93.06 158 LYS A CA 1
ATOM 1221 C C . LYS A 1 158 ? 12.750 -13.053 -16.940 1.00 93.06 158 LYS A C 1
ATOM 1223 O O . LYS A 1 158 ? 12.770 -13.787 -17.926 1.00 93.06 158 LYS A O 1
ATOM 1228 N N . ASP A 1 159 ? 13.725 -12.208 -16.638 1.00 86.81 159 ASP A N 1
ATOM 1229 C CA . ASP A 1 159 ? 15.000 -12.177 -17.347 1.00 86.81 159 ASP A CA 1
ATOM 1230 C C . ASP A 1 159 ? 16.058 -13.037 -16.629 1.00 86.81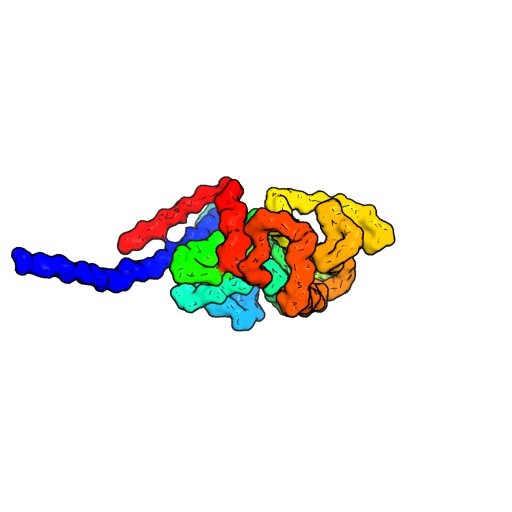 159 ASP A C 1
ATOM 1232 O O . ASP A 1 159 ? 15.793 -13.664 -15.598 1.00 86.81 159 ASP A O 1
ATOM 1236 N N . GLY A 1 160 ? 17.281 -13.086 -17.172 1.00 83.94 160 GLY A N 1
ATOM 1237 C CA . GLY A 1 160 ? 18.390 -13.870 -16.605 1.00 83.94 160 GLY A CA 1
ATOM 1238 C C . GLY A 1 160 ? 18.835 -13.433 -15.205 1.00 83.94 160 GLY A C 1
ATOM 1239 O O . GLY A 1 160 ? 19.729 -14.036 -14.619 1.00 83.94 160 GLY A O 1
ATOM 1240 N N . SER A 1 161 ? 18.236 -12.380 -14.668 1.00 84.44 161 SER A N 1
ATOM 1241 C CA . SER A 1 161 ? 18.664 -11.722 -13.455 1.00 84.44 161 SER A CA 1
ATOM 1242 C C . SER A 1 161 ? 17.500 -11.466 -12.480 1.00 84.44 161 SER A C 1
ATOM 1244 O O . SER A 1 161 ? 17.762 -11.231 -11.302 1.00 84.44 161 SER A O 1
ATOM 1246 N N . GLY A 1 162 ? 16.233 -11.560 -12.888 1.00 90.94 162 GLY A N 1
ATOM 1247 C CA . GLY A 1 162 ? 15.087 -11.464 -11.980 1.00 90.94 162 GLY A CA 1
ATOM 1248 C C . GLY A 1 162 ? 13.758 -11.179 -12.679 1.00 90.94 162 GLY A C 1
ATOM 1249 O O . GLY A 1 162 ? 13.636 -11.311 -13.894 1.00 90.94 162 GLY A O 1
ATOM 1250 N N . TRP A 1 163 ? 12.758 -10.799 -11.887 1.00 94.12 163 TRP A N 1
ATOM 1251 C CA . TRP A 1 163 ? 11.466 -10.314 -12.370 1.00 94.12 163 TRP A CA 1
ATOM 1252 C C . TRP A 1 163 ? 11.531 -8.828 -12.708 1.00 94.12 163 TRP A C 1
ATOM 1254 O O . TRP A 1 163 ? 12.030 -8.030 -11.910 1.00 94.12 163 TRP A O 1
ATOM 1264 N N . VAL A 1 164 ? 10.993 -8.457 -13.865 1.00 94.50 164 VAL A N 1
ATOM 1265 C CA . VAL A 1 164 ? 10.882 -7.069 -14.325 1.00 94.50 164 VAL A CA 1
ATOM 1266 C C . VAL A 1 164 ? 9.576 -6.870 -15.100 1.00 94.50 164 VAL A C 1
ATOM 1268 O O . VAL A 1 164 ? 9.042 -7.837 -15.643 1.00 94.50 164 VAL A O 1
ATOM 1271 N N . PRO A 1 165 ? 9.043 -5.641 -15.191 1.00 93.56 165 PRO A N 1
ATOM 1272 C CA . PRO A 1 165 ? 7.915 -5.365 -16.069 1.00 93.56 165 PRO A CA 1
ATOM 1273 C C . PRO A 1 165 ? 8.337 -5.449 -17.538 1.00 93.56 165 PRO A C 1
ATOM 1275 O O . PRO A 1 165 ? 9.385 -4.914 -17.912 1.00 93.56 165 PRO A O 1
ATOM 1278 N N . GLU A 1 166 ? 7.496 -6.039 -18.386 1.00 92.56 166 GLU A N 1
ATOM 1279 C CA . GLU A 1 166 ? 7.745 -6.207 -19.826 1.00 92.56 166 GLU A CA 1
ATOM 1280 C C . GLU A 1 166 ? 8.156 -4.884 -20.501 1.00 92.56 166 GLU A C 1
ATOM 1282 O O . GLU A 1 166 ? 9.176 -4.814 -21.190 1.00 92.56 166 GLU A O 1
ATOM 1287 N N . ARG A 1 167 ? 7.433 -3.793 -20.208 1.00 87.69 167 ARG A N 1
ATOM 1288 C CA . ARG A 1 167 ? 7.684 -2.448 -20.763 1.00 87.69 167 ARG A CA 1
ATOM 1289 C C . ARG A 1 167 ? 9.005 -1.811 -20.333 1.00 87.69 167 ARG A C 1
ATOM 1291 O O . ARG A 1 167 ? 9.467 -0.871 -20.981 1.00 87.69 167 ARG A O 1
ATOM 1298 N N . PHE A 1 168 ? 9.609 -2.295 -19.251 1.00 88.38 168 PHE A N 1
ATOM 1299 C CA . PHE A 1 168 ? 10.831 -1.737 -18.673 1.00 88.38 168 PHE A CA 1
ATOM 1300 C C . PHE A 1 168 ? 11.990 -2.741 -18.675 1.00 88.38 168 PHE A C 1
ATOM 1302 O O . PHE A 1 168 ? 12.911 -2.618 -17.871 1.00 88.38 168 PHE A O 1
ATOM 1309 N N . CYS A 1 169 ? 11.972 -3.703 -19.602 1.00 83.69 169 CYS A N 1
ATOM 1310 C CA . CYS A 1 169 ? 13.079 -4.628 -19.827 1.00 83.69 169 CYS A CA 1
ATOM 1311 C C . CYS A 1 169 ? 14.332 -3.932 -20.385 1.00 83.69 169 CYS A C 1
ATOM 1313 O O . CYS A 1 169 ? 14.251 -2.991 -21.181 1.00 83.69 169 CYS A O 1
ATOM 1315 N N . GLY A 1 170 ? 15.505 -4.457 -20.026 1.00 82.31 170 GLY A N 1
ATOM 1316 C CA . GLY A 1 170 ? 16.794 -4.026 -20.564 1.00 82.31 170 GLY A CA 1
ATOM 1317 C C . GLY A 1 170 ? 17.604 -3.204 -19.568 1.00 82.31 170 GLY A C 1
ATOM 1318 O O . GLY A 1 170 ? 17.995 -3.716 -18.529 1.00 82.31 170 GLY A O 1
ATOM 1319 N N . ASP A 1 171 ? 17.905 -1.953 -19.912 1.00 79.31 171 ASP A N 1
ATOM 1320 C CA . ASP A 1 171 ? 18.707 -1.056 -19.078 1.00 79.31 171 ASP A CA 1
ATOM 1321 C C . ASP A 1 171 ? 18.057 0.329 -18.993 1.00 79.31 171 ASP A C 1
ATOM 1323 O O . ASP A 1 171 ? 17.345 0.773 -19.905 1.00 79.31 171 ASP A O 1
ATOM 1327 N N . GLY A 1 172 ? 18.299 1.009 -17.877 1.00 83.31 172 GLY A N 1
ATOM 1328 C CA . GLY A 1 172 ? 17.809 2.349 -17.607 1.00 83.31 172 GLY A CA 1
ATOM 1329 C C . GLY A 1 172 ? 17.266 2.543 -16.191 1.00 83.31 172 GLY A C 1
ATOM 1330 O O . GLY A 1 172 ? 17.116 1.598 -15.418 1.00 83.31 172 GLY A O 1
ATOM 1331 N N . PRO A 1 173 ? 16.928 3.794 -15.843 1.00 81.62 173 PRO A N 1
ATOM 1332 C CA . PRO A 1 173 ? 16.512 4.174 -14.496 1.00 81.62 173 PRO A CA 1
ATOM 1333 C C . PRO A 1 173 ? 15.299 3.380 -13.993 1.00 81.62 173 PRO A C 1
ATOM 1335 O O . PRO A 1 173 ? 15.285 2.922 -12.853 1.00 81.62 173 PRO A O 1
ATOM 1338 N N . TRP A 1 174 ? 14.307 3.177 -14.864 1.00 86.38 174 TRP A N 1
ATOM 1339 C CA . TRP A 1 174 ? 13.093 2.430 -14.541 1.00 86.38 174 TRP A CA 1
ATOM 1340 C C . TRP A 1 174 ? 13.335 0.926 -14.415 1.00 86.38 174 TRP A C 1
ATOM 1342 O O . TRP A 1 174 ? 12.756 0.305 -13.530 1.00 86.38 174 TRP A O 1
ATOM 1352 N N . TYR A 1 175 ? 14.235 0.358 -15.223 1.00 89.50 175 TYR A N 1
ATOM 1353 C CA . TYR A 1 175 ? 14.635 -1.044 -15.095 1.00 89.50 175 TYR A CA 1
ATOM 1354 C C . TYR A 1 175 ? 15.191 -1.316 -13.691 1.00 89.50 175 TYR A C 1
ATOM 1356 O O . TYR A 1 175 ? 14.668 -2.167 -12.976 1.00 89.50 175 TYR A O 1
ATOM 1364 N N . TRP A 1 176 ? 16.178 -0.526 -13.252 1.00 88.25 176 TRP A N 1
ATOM 1365 C CA . TRP A 1 176 ? 16.770 -0.660 -11.915 1.00 88.25 176 TRP A CA 1
ATOM 1366 C C . TRP A 1 176 ? 15.753 -0.411 -10.802 1.00 88.25 176 TRP A C 1
ATOM 1368 O O . TRP A 1 176 ? 15.709 -1.160 -9.830 1.00 88.25 176 TRP A O 1
ATOM 1378 N N . PHE A 1 177 ? 14.899 0.597 -10.976 1.00 89.56 177 PHE A N 1
ATOM 1379 C CA . PHE A 1 177 ? 13.837 0.917 -10.033 1.00 89.56 177 PHE A CA 1
ATOM 1380 C C . PHE A 1 177 ? 12.888 -0.271 -9.784 1.00 89.56 177 PHE A C 1
ATOM 1382 O O . PHE A 1 177 ? 12.720 -0.701 -8.641 1.00 89.56 177 PHE A O 1
ATOM 1389 N N . PHE A 1 178 ? 12.290 -0.832 -10.841 1.00 91.50 178 PHE A N 1
ATOM 1390 C CA . PHE A 1 178 ? 11.337 -1.939 -10.703 1.00 91.50 178 PHE A CA 1
ATOM 1391 C C . PHE A 1 178 ? 12.018 -3.206 -10.213 1.00 91.50 178 PHE A C 1
ATOM 1393 O O . PHE A 1 178 ? 11.484 -3.931 -9.376 1.00 91.50 178 PHE A O 1
ATOM 1400 N N . ARG A 1 179 ? 13.233 -3.447 -10.693 1.00 91.69 179 ARG A N 1
ATOM 1401 C CA . ARG A 1 179 ? 14.031 -4.598 -10.305 1.00 91.69 179 ARG A CA 1
ATOM 1402 C C . ARG A 1 179 ? 14.317 -4.622 -8.805 1.00 91.69 179 ARG A C 1
ATOM 1404 O O . ARG A 1 179 ? 14.181 -5.685 -8.205 1.00 91.69 179 ARG A O 1
ATOM 1411 N N . SER A 1 180 ? 14.653 -3.485 -8.196 1.00 91.81 180 SER A N 1
ATOM 1412 C CA . SER A 1 180 ? 14.878 -3.411 -6.748 1.00 91.81 180 SER A CA 1
ATOM 1413 C C . SER A 1 180 ? 13.617 -3.715 -5.936 1.00 91.81 180 SER A C 1
ATOM 1415 O O . SER A 1 180 ? 13.715 -4.376 -4.907 1.00 91.81 180 SER A O 1
ATOM 1417 N N . LEU A 1 181 ? 12.435 -3.286 -6.396 1.00 92.00 181 LEU A N 1
ATOM 1418 C CA . LEU A 1 181 ? 11.164 -3.589 -5.724 1.00 92.00 181 LEU A CA 1
ATOM 1419 C C . LEU A 1 181 ? 10.783 -5.069 -5.855 1.00 92.00 181 LEU A C 1
ATOM 1421 O O . LEU A 1 181 ? 10.528 -5.737 -4.857 1.00 92.00 181 LEU A O 1
ATOM 1425 N N . LEU A 1 182 ? 10.784 -5.590 -7.084 1.00 92.75 182 LEU A N 1
ATOM 1426 C CA . LEU A 1 182 ? 10.285 -6.931 -7.411 1.00 92.75 182 LEU A CA 1
ATOM 1427 C C . LEU A 1 182 ? 11.230 -8.055 -6.970 1.00 92.75 182 LEU A C 1
ATOM 1429 O O . LEU A 1 182 ? 10.816 -9.204 -6.836 1.00 92.75 182 LEU A O 1
ATOM 1433 N N . ASN A 1 183 ? 12.508 -7.736 -6.751 1.00 92.12 183 ASN A N 1
ATOM 1434 C CA . ASN A 1 183 ? 13.541 -8.707 -6.391 1.00 92.12 183 ASN A CA 1
ATOM 1435 C C . ASN A 1 183 ? 14.200 -8.382 -5.045 1.00 92.12 183 ASN A C 1
ATOM 1437 O O . ASN A 1 183 ? 15.325 -8.813 -4.796 1.00 92.12 183 ASN A O 1
ATOM 1441 N N . ALA A 1 184 ? 13.505 -7.653 -4.164 1.00 89.19 184 ALA A N 1
ATOM 1442 C CA . ALA A 1 184 ? 13.999 -7.304 -2.831 1.00 89.19 184 ALA A CA 1
ATOM 1443 C C . ALA A 1 184 ? 14.390 -8.540 -1.996 1.00 89.19 184 ALA A C 1
ATOM 1445 O O . ALA A 1 184 ? 15.275 -8.469 -1.144 1.00 89.19 184 ALA A O 1
ATOM 1446 N N . GLY A 1 185 ? 13.771 -9.697 -2.254 1.00 83.69 185 GLY A N 1
ATOM 1447 C CA . GLY A 1 185 ? 14.111 -10.952 -1.593 1.00 83.69 185 GLY A CA 1
ATOM 1448 C C . GLY A 1 185 ? 13.963 -10.839 -0.076 1.00 83.69 185 GLY A C 1
ATOM 1449 O O . GLY A 1 185 ? 12.859 -10.663 0.422 1.00 83.69 185 GLY A O 1
ATOM 1450 N N . ARG A 1 186 ? 15.082 -10.945 0.652 1.00 80.12 186 ARG A N 1
ATOM 1451 C CA . ARG A 1 186 ? 15.132 -10.825 2.124 1.00 80.12 186 ARG A CA 1
ATOM 1452 C C . ARG A 1 186 ? 15.605 -9.453 2.612 1.00 80.12 186 ARG A C 1
ATOM 1454 O O . ARG A 1 186 ? 15.854 -9.287 3.805 1.00 80.12 186 ARG A O 1
ATOM 1461 N N . LEU A 1 187 ? 15.803 -8.498 1.705 1.00 84.12 187 LEU A N 1
ATOM 1462 C CA . LEU A 1 187 ? 16.239 -7.162 2.080 1.00 84.12 187 LEU A CA 1
ATOM 1463 C C . LEU A 1 187 ? 15.122 -6.450 2.854 1.00 84.12 187 LEU A C 1
ATOM 1465 O O . LEU A 1 187 ? 13.954 -6.544 2.468 1.00 84.12 187 LEU A O 1
ATOM 1469 N N . PRO A 1 188 ? 15.455 -5.706 3.924 1.00 83.44 188 PRO A N 1
ATOM 1470 C CA . PRO A 1 188 ? 14.483 -4.861 4.595 1.00 83.44 188 PRO A CA 1
ATOM 1471 C C . PRO A 1 188 ? 13.893 -3.854 3.606 1.00 83.44 188 PRO A C 1
ATOM 1473 O O . PRO A 1 188 ? 14.625 -3.105 2.955 1.00 83.44 188 PRO A O 1
ATOM 1476 N N . SER A 1 189 ? 12.564 -3.799 3.524 1.00 84.06 189 SER A N 1
ATOM 1477 C CA . SER A 1 189 ? 11.848 -2.860 2.653 1.00 84.06 189 SER A CA 1
ATOM 1478 C C . SER A 1 189 ? 12.289 -1.413 2.872 1.00 84.06 189 SER A C 1
ATOM 1480 O O . SER A 1 189 ? 12.429 -0.663 1.917 1.00 84.06 189 SER A O 1
ATOM 1482 N N . VAL A 1 190 ? 12.555 -1.022 4.122 1.00 83.12 190 VAL A N 1
ATOM 1483 C CA . VAL A 1 190 ? 12.993 0.331 4.483 1.00 83.12 190 VAL A CA 1
ATOM 1484 C C . VAL A 1 190 ? 14.320 0.675 3.799 1.00 83.12 190 VAL A C 1
ATOM 1486 O O . VAL A 1 190 ? 14.458 1.776 3.269 1.00 83.12 190 VAL A O 1
ATOM 1489 N N . SER A 1 191 ? 15.262 -0.271 3.741 1.00 86.12 191 SER A N 1
ATOM 1490 C CA . SER A 1 191 ? 16.541 -0.098 3.044 1.00 86.12 191 SER A CA 1
ATOM 1491 C C . SER A 1 191 ? 16.335 0.040 1.536 1.00 86.12 191 SER A C 1
ATOM 1493 O O . SER A 1 191 ? 16.780 1.026 0.954 1.00 86.12 191 SER A O 1
ATOM 1495 N N . VAL A 1 192 ? 15.564 -0.873 0.928 1.00 88.00 192 VAL A N 1
ATOM 1496 C CA . VAL A 1 192 ? 15.241 -0.839 -0.513 1.00 88.00 192 VAL A CA 1
ATOM 1497 C C . VAL A 1 192 ? 14.577 0.487 -0.896 1.00 88.00 192 VAL A C 1
ATOM 1499 O O . VAL A 1 192 ? 14.967 1.143 -1.860 1.00 88.00 192 VAL A O 1
ATOM 1502 N N . LEU A 1 193 ? 13.588 0.927 -0.117 1.00 86.75 193 LEU A N 1
ATOM 1503 C CA . LEU A 1 193 ? 12.862 2.172 -0.356 1.00 86.75 193 LEU A CA 1
ATOM 1504 C C . LEU A 1 193 ? 13.746 3.409 -0.151 1.00 86.75 193 LEU A C 1
ATOM 1506 O O . LEU A 1 193 ? 13.537 4.410 -0.836 1.00 86.75 193 LEU A O 1
ATOM 1510 N N . SER A 1 194 ? 14.715 3.370 0.769 1.00 85.50 194 SER A N 1
ATOM 1511 C CA . SER A 1 194 ? 15.676 4.462 0.961 1.00 85.50 194 SER A CA 1
ATOM 1512 C C . SER A 1 194 ? 16.596 4.611 -0.250 1.00 85.50 194 SER A C 1
ATOM 1514 O O . SER A 1 194 ? 16.702 5.704 -0.805 1.00 85.50 194 SER A O 1
ATOM 1516 N N . GLU A 1 195 ? 17.177 3.508 -0.726 1.00 87.00 195 GLU A N 1
ATOM 1517 C CA . GLU A 1 195 ? 18.035 3.495 -1.919 1.00 87.00 195 GLU A CA 1
ATOM 1518 C C . GLU A 1 195 ? 17.278 3.978 -3.164 1.00 87.00 195 GLU A C 1
ATOM 1520 O O . GLU A 1 195 ? 17.775 4.799 -3.936 1.00 87.00 195 GLU A O 1
ATOM 1525 N N . LEU A 1 196 ? 16.025 3.541 -3.332 1.00 86.62 196 LEU A 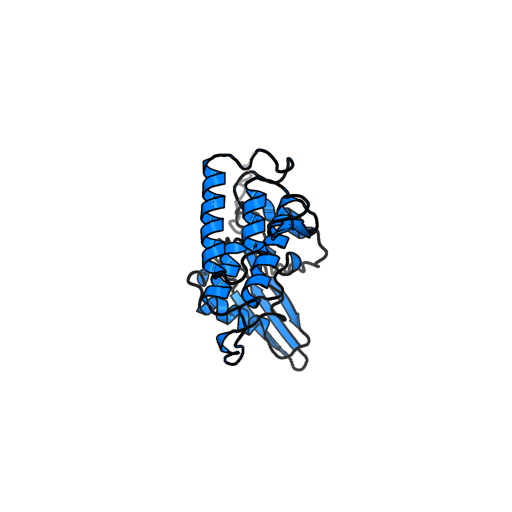N 1
ATOM 1526 C CA . LEU A 1 196 ? 15.178 3.983 -4.440 1.00 86.62 196 LEU A CA 1
ATOM 1527 C C . LEU A 1 196 ? 14.871 5.484 -4.393 1.00 86.62 196 LEU A C 1
ATOM 1529 O O . LEU A 1 196 ? 14.836 6.134 -5.441 1.00 86.62 196 LEU A O 1
ATOM 1533 N N . LYS A 1 197 ? 14.673 6.062 -3.202 1.00 81.81 197 LYS A N 1
ATOM 1534 C CA . LYS A 1 197 ? 14.476 7.515 -3.050 1.00 81.81 197 LYS A CA 1
ATOM 1535 C C . LYS A 1 197 ? 15.715 8.295 -3.479 1.00 81.81 197 LYS A C 1
ATOM 1537 O O . LYS A 1 197 ? 15.577 9.324 -4.147 1.00 81.81 197 LYS A O 1
ATOM 1542 N N . GLU A 1 198 ? 16.905 7.820 -3.129 1.00 81.88 198 GLU A N 1
ATOM 1543 C CA . GLU A 1 198 ? 18.168 8.438 -3.548 1.00 81.88 198 GLU A CA 1
ATOM 1544 C C . GLU A 1 198 ? 18.367 8.328 -5.062 1.00 81.88 198 GLU A C 1
ATOM 1546 O O . GLU A 1 198 ? 18.665 9.322 -5.729 1.00 81.88 198 GLU A O 1
ATOM 1551 N N . LEU A 1 199 ? 18.101 7.148 -5.624 1.00 78.62 199 LEU A N 1
ATOM 1552 C CA . LEU A 1 199 ? 18.179 6.873 -7.055 1.00 78.62 199 LEU A CA 1
ATOM 1553 C C . LEU A 1 199 ? 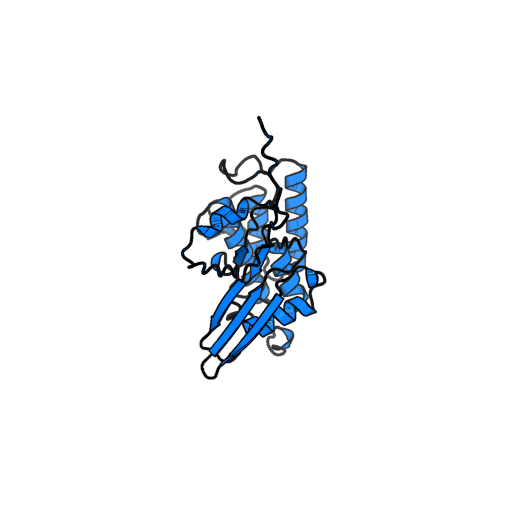17.241 7.790 -7.858 1.00 78.62 199 LEU A C 1
ATOM 1555 O O . LEU A 1 199 ? 17.696 8.472 -8.781 1.00 78.62 199 LEU A O 1
ATOM 1559 N N . LEU A 1 200 ? 15.975 7.918 -7.448 1.00 75.06 200 LEU A N 1
ATOM 1560 C CA . LEU A 1 200 ? 15.011 8.842 -8.062 1.00 75.06 200 LEU A CA 1
ATOM 1561 C C . LEU A 1 200 ? 15.448 10.309 -7.935 1.00 75.06 200 LEU A C 1
ATOM 1563 O O . LEU A 1 200 ? 15.355 11.068 -8.901 1.00 75.06 200 LEU A O 1
ATOM 1567 N N . SER A 1 201 ? 15.978 10.703 -6.774 1.00 75.00 201 SER A N 1
ATOM 1568 C CA . SER A 1 201 ? 16.498 12.060 -6.554 1.00 75.00 201 SER A CA 1
ATOM 1569 C C . SER A 1 201 ? 17.681 12.368 -7.478 1.00 75.00 201 SER A C 1
ATOM 1571 O O . SER A 1 201 ? 17.775 13.467 -8.029 1.00 75.00 201 SER A O 1
ATOM 1573 N N . SER A 1 202 ? 18.549 11.380 -7.712 1.00 71.12 202 SER A N 1
ATOM 1574 C CA . SER A 1 202 ? 19.686 11.497 -8.629 1.00 71.12 202 SER A CA 1
ATOM 1575 C C . SER A 1 202 ? 19.258 11.628 -10.097 1.00 71.12 202 SER A C 1
ATOM 1577 O O . SER A 1 202 ? 19.899 12.340 -10.868 1.00 71.12 202 SER A O 1
ATOM 1579 N N . PHE A 1 203 ? 18.157 10.986 -10.501 1.00 67.62 203 PHE A N 1
ATOM 1580 C CA . PHE A 1 203 ? 17.643 11.099 -11.866 1.00 67.62 203 PHE A CA 1
ATOM 1581 C C . PHE A 1 203 ? 16.954 12.437 -12.120 1.00 67.62 203 PHE A C 1
ATOM 1583 O O . PHE A 1 203 ? 17.106 13.004 -13.204 1.00 67.62 203 PHE A O 1
ATOM 1590 N N . CYS A 1 204 ? 16.239 12.954 -11.117 1.00 62.81 204 CYS A N 1
ATOM 1591 C CA . CYS A 1 204 ? 15.618 14.275 -11.176 1.00 62.81 204 CYS A CA 1
ATOM 1592 C C . CYS A 1 204 ? 16.672 15.390 -11.268 1.00 62.81 204 CYS A C 1
ATOM 1594 O O . CYS A 1 204 ? 16.505 16.309 -12.064 1.00 62.81 204 CYS A O 1
ATOM 1596 N N . SER A 1 205 ? 17.788 15.289 -10.534 1.00 61.47 205 SER A N 1
ATOM 1597 C CA . SER A 1 205 ? 18.866 16.291 -10.598 1.00 61.47 205 SER A CA 1
ATOM 1598 C C . SER A 1 205 ? 19.675 16.250 -11.900 1.00 61.47 205 SER A C 1
ATOM 1600 O O . SER A 1 205 ? 20.212 17.274 -12.315 1.00 61.47 205 SER A O 1
ATOM 1602 N N . LYS A 1 206 ? 19.733 15.096 -12.577 1.00 57.31 206 LYS A N 1
ATOM 1603 C CA . LYS A 1 206 ? 20.468 14.908 -13.843 1.00 57.31 206 LYS A CA 1
ATOM 1604 C C . LYS A 1 206 ? 19.604 15.042 -15.106 1.00 57.31 206 LYS A C 1
ATOM 1606 O O . LYS A 1 206 ? 20.110 14.827 -16.205 1.00 57.31 206 LYS A O 1
ATOM 1611 N N . GLY A 1 207 ? 18.304 15.335 -14.982 1.00 55.59 207 GLY A N 1
ATOM 1612 C CA . GLY A 1 207 ? 17.376 15.430 -16.122 1.00 55.59 207 GLY A CA 1
ATOM 1613 C C . GLY A 1 207 ? 17.223 14.127 -16.926 1.00 55.59 207 GLY A C 1
ATOM 1614 O O . GLY A 1 207 ? 16.740 14.136 -18.054 1.00 55.59 207 GLY A O 1
ATOM 1615 N N . SER A 1 208 ? 17.644 12.985 -16.377 1.00 53.22 208 SER A N 1
ATOM 1616 C CA . SER A 1 208 ? 17.821 11.738 -17.137 1.00 53.22 208 SER A CA 1
ATOM 1617 C C . SER A 1 208 ? 16.532 10.917 -17.310 1.00 53.22 208 SER A C 1
ATOM 1619 O O . SER A 1 208 ? 16.538 9.911 -18.014 1.00 53.22 208 SER A O 1
ATOM 1621 N N . LEU A 1 209 ? 15.410 11.344 -16.712 1.00 53.47 209 LEU A N 1
ATOM 1622 C CA . LEU A 1 209 ? 14.087 10.710 -16.882 1.00 53.47 209 LEU A CA 1
ATOM 1623 C C . LEU A 1 209 ? 13.403 11.064 -18.217 1.00 53.47 209 LEU A C 1
ATOM 1625 O O . LEU A 1 209 ? 12.413 10.437 -18.586 1.00 53.47 209 LEU A O 1
ATOM 1629 N N . LEU A 1 210 ? 13.936 12.046 -18.953 1.00 46.12 210 LEU A N 1
ATOM 1630 C CA . LEU A 1 210 ? 13.335 12.616 -20.166 1.00 46.12 210 LEU A CA 1
ATOM 1631 C C . LEU A 1 210 ? 13.393 11.704 -21.409 1.00 46.12 210 LEU A C 1
ATOM 1633 O O . LEU A 1 210 ? 12.750 12.004 -22.410 1.00 46.12 210 LEU A O 1
ATOM 1637 N N . GLY A 1 211 ? 14.152 10.603 -21.377 1.00 41.97 211 GLY A N 1
ATOM 1638 C CA . GLY A 1 211 ? 14.494 9.852 -22.592 1.00 41.97 211 GLY A CA 1
ATOM 1639 C C . GLY A 1 211 ? 13.509 8.772 -23.059 1.00 41.97 211 GLY A C 1
ATOM 1640 O O . GLY A 1 211 ? 13.602 8.362 -24.213 1.00 41.97 211 GLY A O 1
ATOM 1641 N N . ARG A 1 212 ? 12.609 8.258 -22.203 1.00 48.12 212 ARG A N 1
ATOM 1642 C CA . ARG A 1 212 ? 11.798 7.056 -22.531 1.00 48.12 212 ARG A CA 1
ATOM 1643 C C . ARG A 1 212 ? 10.389 6.995 -21.929 1.00 48.12 212 ARG A C 1
ATOM 1645 O O . ARG A 1 212 ? 9.759 5.946 -21.996 1.00 48.12 212 ARG A O 1
ATOM 1652 N N . VAL A 1 213 ? 9.878 8.077 -21.347 1.00 47.34 213 VAL A N 1
ATOM 1653 C CA . VAL A 1 213 ? 8.488 8.095 -20.859 1.00 47.34 213 VAL A CA 1
ATOM 1654 C C . VAL A 1 213 ? 7.601 8.739 -21.929 1.00 47.34 213 VAL A C 1
ATOM 1656 O O . VAL A 1 213 ? 7.974 9.803 -22.432 1.00 47.34 213 VAL A O 1
ATOM 1659 N N . PRO A 1 214 ? 6.478 8.112 -22.336 1.00 38.41 214 PRO A N 1
ATOM 1660 C CA . PRO A 1 214 ? 5.565 8.690 -23.317 1.00 38.41 214 PRO A CA 1
ATOM 1661 C C . PRO A 1 214 ? 5.177 10.123 -22.936 1.00 38.41 214 PRO A C 1
ATOM 1663 O O . PRO A 1 214 ? 4.974 10.443 -21.763 1.00 38.41 214 PRO A O 1
ATOM 1666 N N . ARG A 1 215 ? 5.115 11.007 -23.938 1.00 36.91 215 ARG A N 1
ATOM 1667 C CA . ARG A 1 215 ? 4.761 12.422 -23.764 1.00 36.91 215 ARG A CA 1
ATOM 1668 C C . ARG A 1 215 ? 3.367 12.525 -23.135 1.00 36.91 215 ARG A C 1
ATOM 1670 O O . ARG A 1 215 ? 2.381 12.254 -23.808 1.00 36.91 215 ARG A O 1
ATOM 1677 N N . GLY A 1 216 ? 3.314 12.926 -21.866 1.00 40.62 216 GLY A N 1
ATOM 1678 C CA . GLY A 1 216 ? 2.070 13.170 -21.130 1.00 40.62 216 GLY A CA 1
ATOM 1679 C C . GLY A 1 216 ? 2.202 13.174 -19.603 1.00 40.62 216 GLY A C 1
ATOM 1680 O O . GLY A 1 216 ? 1.411 13.843 -18.952 1.00 40.62 216 GLY A O 1
ATOM 1681 N N . THR A 1 217 ? 3.207 12.499 -19.027 1.00 40.66 217 THR A N 1
ATOM 1682 C CA . THR A 1 217 ? 3.133 12.117 -17.594 1.00 40.66 217 THR A CA 1
ATOM 1683 C C . THR A 1 217 ? 4.292 12.582 -16.706 1.00 40.66 217 THR A C 1
ATOM 1685 O O . THR A 1 217 ? 4.329 12.258 -15.523 1.00 40.66 217 THR A O 1
ATOM 1688 N N . LEU A 1 218 ? 5.266 13.340 -17.217 1.00 43.88 218 LEU A N 1
ATOM 1689 C CA . LEU A 1 218 ? 6.423 13.738 -16.406 1.00 43.88 218 LEU A CA 1
ATOM 1690 C C . LEU A 1 218 ? 6.827 15.191 -16.601 1.00 43.88 218 LEU A C 1
ATOM 1692 O O . LEU A 1 218 ? 7.730 15.484 -17.379 1.00 43.88 218 LEU A O 1
ATOM 1696 N N . LEU A 1 219 ? 6.272 16.078 -15.780 1.00 34.38 219 LEU A N 1
ATOM 1697 C CA . LEU A 1 219 ? 6.997 17.277 -15.370 1.00 34.38 219 LEU A CA 1
ATOM 1698 C C . LEU A 1 219 ? 6.760 17.547 -13.881 1.00 34.38 219 LEU A C 1
ATOM 1700 O O . LEU A 1 219 ? 5.864 18.285 -13.501 1.00 34.38 219 LEU A O 1
ATOM 1704 N N . GLY A 1 220 ? 7.598 16.929 -13.038 1.00 33.38 220 GLY A N 1
ATOM 1705 C CA . GLY A 1 220 ? 7.748 17.354 -11.642 1.00 33.38 220 GLY A CA 1
ATOM 1706 C C . GLY A 1 220 ? 7.909 16.258 -10.585 1.00 33.38 220 GLY A C 1
ATOM 1707 O O . GLY A 1 220 ? 7.424 16.445 -9.481 1.00 33.38 220 GLY A O 1
ATOM 1708 N N . CYS A 1 221 ? 8.544 15.116 -10.882 1.00 41.25 221 CYS A N 1
ATOM 1709 C CA . CYS A 1 221 ? 9.036 14.146 -9.881 1.00 41.25 221 CYS A CA 1
ATOM 1710 C C . CYS A 1 221 ? 8.062 13.801 -8.717 1.00 41.25 221 CYS A C 1
ATOM 1712 O O . CYS A 1 221 ? 8.469 13.821 -7.556 1.00 41.25 221 CYS A O 1
ATOM 1714 N N . PHE A 1 222 ? 6.816 13.413 -9.040 1.00 43.47 222 PHE A N 1
ATOM 1715 C CA . PHE A 1 222 ? 5.671 13.153 -8.131 1.00 43.47 222 PHE A CA 1
ATOM 1716 C C . PHE A 1 222 ? 4.897 14.413 -7.673 1.00 43.47 222 PHE A C 1
ATOM 1718 O O . PHE A 1 222 ? 4.672 14.612 -6.478 1.00 43.47 222 PHE A O 1
ATOM 1725 N N . GLY A 1 223 ? 4.507 15.268 -8.625 1.00 36.88 223 GLY A N 1
ATOM 1726 C CA . GLY A 1 223 ? 3.577 16.393 -8.439 1.00 36.88 223 GLY A CA 1
ATOM 1727 C C . GLY A 1 223 ? 2.106 16.048 -8.734 1.00 36.88 223 GLY A C 1
ATOM 1728 O O . GLY A 1 223 ? 1.801 14.948 -9.192 1.00 36.88 223 GLY A O 1
ATOM 1729 N N . SER A 1 224 ? 1.230 17.022 -8.475 1.00 39.34 224 SER A N 1
ATOM 1730 C CA . SER A 1 224 ? -0.246 17.005 -8.375 1.00 39.34 224 SER A CA 1
ATOM 1731 C C . SER A 1 224 ? -1.059 16.594 -9.618 1.00 39.34 224 SER A C 1
ATOM 1733 O O . SER A 1 224 ? -2.285 16.560 -9.586 1.00 39.34 224 SER A O 1
ATOM 1735 N N . ASP A 1 225 ? -0.409 16.291 -10.739 1.00 37.53 225 ASP A N 1
ATOM 1736 C CA . ASP A 1 225 ? -1.103 15.849 -11.957 1.00 37.53 225 ASP A CA 1
ATOM 1737 C C . ASP A 1 225 ? -1.183 14.315 -12.069 1.00 37.53 225 ASP A C 1
ATOM 1739 O O . ASP A 1 225 ? -1.966 13.784 -12.857 1.00 37.53 225 ASP A O 1
ATOM 1743 N N . LEU A 1 226 ? -0.406 13.586 -11.257 1.00 42.31 226 LEU A N 1
ATOM 1744 C CA . LEU A 1 226 ? -0.268 12.126 -11.326 1.00 42.31 226 LEU A CA 1
ATOM 1745 C C . LEU A 1 226 ? -1.539 11.380 -10.871 1.00 42.31 226 LEU A C 1
ATOM 1747 O O . LEU A 1 226 ? -1.823 10.290 -11.359 1.00 42.31 226 LEU A O 1
ATOM 1751 N N . PHE A 1 227 ? -2.324 11.970 -9.964 1.00 40.78 227 PHE A N 1
ATOM 1752 C CA . PHE A 1 227 ? -3.534 11.348 -9.412 1.00 40.78 227 PHE A CA 1
ATOM 1753 C C . PHE A 1 227 ? -4.807 11.643 -10.203 1.00 40.78 227 PHE A C 1
ATOM 1755 O O . PHE A 1 227 ? -5.844 11.028 -9.955 1.00 40.78 227 PHE A O 1
ATOM 1762 N N . ARG A 1 228 ? -4.744 12.527 -11.205 1.00 39.56 228 ARG A N 1
ATOM 1763 C CA . ARG A 1 228 ? -5.894 12.824 -12.072 1.00 39.56 228 ARG A CA 1
ATOM 1764 C C . ARG A 1 228 ? -6.343 11.597 -12.87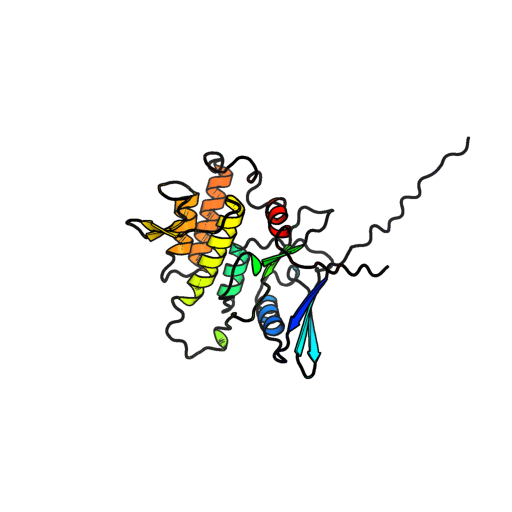2 1.00 39.56 228 ARG A C 1
ATOM 1766 O O . ARG A 1 228 ? -7.530 11.449 -13.141 1.00 39.56 228 ARG A O 1
ATOM 1773 N N . THR A 1 229 ? -5.407 10.704 -13.194 1.00 36.38 229 THR A N 1
ATOM 1774 C CA . THR A 1 229 ? -5.645 9.468 -13.954 1.00 36.38 229 THR A CA 1
ATOM 1775 C C . THR A 1 229 ? -6.329 8.379 -13.121 1.00 36.38 229 THR A C 1
ATOM 1777 O O . THR A 1 229 ? -7.091 7.588 -13.666 1.00 36.38 229 THR A O 1
ATOM 1780 N N . PHE A 1 230 ? -6.135 8.374 -11.795 1.00 38.12 230 PHE A N 1
ATOM 1781 C CA . PHE A 1 230 ? -6.738 7.390 -10.884 1.00 38.12 230 PHE A CA 1
ATOM 1782 C C . PHE A 1 230 ? -8.265 7.510 -10.771 1.00 38.12 230 PHE A C 1
ATOM 1784 O O . PHE A 1 230 ? -8.937 6.545 -10.428 1.00 38.12 230 PHE A O 1
ATOM 1791 N N . LYS A 1 231 ? -8.833 8.681 -11.087 1.00 40.53 231 LYS A N 1
ATOM 1792 C CA . LYS A 1 231 ? -10.263 8.968 -10.893 1.00 40.53 231 LYS A CA 1
ATOM 1793 C C . LYS A 1 231 ? -11.189 8.324 -11.943 1.00 40.53 231 LYS A C 1
ATOM 1795 O O . LYS A 1 231 ? -12.403 8.402 -11.801 1.00 40.53 231 LYS A O 1
ATOM 1800 N N . ASN A 1 232 ? -10.649 7.685 -12.983 1.00 34.50 232 ASN A N 1
ATOM 1801 C CA . ASN A 1 232 ? -11.448 7.104 -14.072 1.00 34.50 232 ASN A CA 1
ATOM 1802 C C . ASN A 1 232 ? -11.875 5.638 -13.856 1.00 34.50 232 ASN A C 1
ATOM 1804 O O . ASN A 1 232 ? -12.375 5.028 -14.798 1.00 34.50 232 ASN A O 1
ATOM 1808 N N . GLN A 1 233 ? -11.707 5.069 -12.657 1.00 35.12 233 GLN A N 1
ATOM 1809 C CA . GLN A 1 233 ? -12.230 3.737 -12.327 1.00 35.12 233 GLN A CA 1
ATOM 1810 C C . GLN A 1 233 ? -13.359 3.834 -11.287 1.00 35.12 233 GLN A C 1
ATOM 1812 O O . GLN A 1 233 ? -13.156 4.255 -10.153 1.00 35.12 233 GLN A O 1
ATOM 1817 N N . ASP A 1 234 ? -14.557 3.496 -11.762 1.00 32.16 234 ASP A N 1
ATOM 1818 C CA . ASP A 1 234 ? -15.871 3.323 -11.126 1.00 32.16 234 ASP A CA 1
ATOM 1819 C C . ASP A 1 234 ? -15.949 3.222 -9.585 1.00 32.16 234 ASP A C 1
ATOM 1821 O O . ASP A 1 234 ? -16.280 2.175 -9.028 1.00 32.16 234 ASP A O 1
ATOM 1825 N N . HIS A 1 235 ? -15.799 4.346 -8.880 1.00 35.81 235 HIS A N 1
ATOM 1826 C CA . HIS A 1 235 ? -16.303 4.498 -7.513 1.00 35.81 235 HIS A CA 1
ATOM 1827 C C . HIS A 1 235 ? -17.272 5.682 -7.437 1.00 35.81 235 HIS A C 1
ATOM 1829 O O . HIS A 1 235 ? -16.934 6.816 -7.779 1.00 35.81 235 HIS A O 1
ATOM 1835 N N . ALA A 1 236 ? -18.504 5.415 -6.996 1.00 26.61 236 ALA A N 1
ATOM 1836 C CA . ALA A 1 236 ? -19.521 6.436 -6.775 1.00 26.61 236 ALA A CA 1
ATOM 1837 C C . ALA A 1 236 ? -19.096 7.362 -5.620 1.00 26.61 236 ALA A C 1
ATOM 1839 O O . ALA A 1 236 ? -19.207 7.017 -4.445 1.00 26.61 236 ALA A O 1
ATOM 1840 N N . GLU A 1 237 ? -18.596 8.548 -5.959 1.00 33.78 237 GLU A N 1
ATOM 1841 C CA . GLU A 1 237 ? -18.241 9.600 -5.008 1.00 33.78 237 GLU A CA 1
ATOM 1842 C C . GLU A 1 237 ? -19.534 10.293 -4.531 1.00 33.78 237 GLU A C 1
ATOM 1844 O O . GLU A 1 237 ? -20.107 11.128 -5.233 1.00 33.78 237 GLU A O 1
ATOM 1849 N N . VAL A 1 238 ? -20.039 9.936 -3.345 1.00 28.38 238 VAL A N 1
ATOM 1850 C CA . VAL A 1 238 ? -21.150 10.673 -2.718 1.00 28.38 238 VAL A CA 1
ATOM 1851 C C . VAL A 1 238 ? -20.571 11.861 -1.954 1.00 28.38 238 VAL A C 1
ATOM 1853 O O . VAL A 1 238 ? -20.179 11.757 -0.793 1.00 28.38 238 VAL A O 1
ATOM 1856 N N . VAL A 1 239 ? -20.498 13.013 -2.621 1.00 30.06 239 VAL A N 1
ATOM 1857 C CA . VAL A 1 239 ? -20.088 14.278 -1.999 1.00 30.06 239 VAL A CA 1
ATOM 1858 C C . VAL A 1 239 ? -21.273 14.863 -1.229 1.00 30.06 239 VAL A C 1
ATOM 1860 O O . VAL A 1 239 ? -22.184 15.440 -1.819 1.00 30.06 239 VAL A O 1
ATOM 1863 N N . PHE A 1 240 ? -21.258 14.753 0.099 1.00 26.94 240 PHE A N 1
ATOM 1864 C CA . PHE A 1 240 ? -22.164 15.527 0.948 1.00 26.94 240 PHE A CA 1
ATOM 1865 C C . PHE A 1 240 ? -21.583 16.926 1.181 1.00 26.94 240 PHE A C 1
ATOM 1867 O O . PHE A 1 240 ? -20.700 17.117 2.015 1.00 26.94 240 PHE A O 1
ATOM 1874 N N . GLY A 1 241 ? -22.087 17.915 0.442 1.00 23.61 241 GLY A N 1
ATOM 1875 C CA . GLY A 1 241 ? -21.950 19.319 0.819 1.00 23.61 241 GLY A CA 1
ATOM 1876 C C . GLY A 1 241 ? -22.991 19.647 1.886 1.00 23.61 241 GLY A C 1
ATOM 1877 O O . GLY A 1 241 ? -24.180 19.671 1.580 1.00 23.61 241 GLY A O 1
ATOM 1878 N N . ILE A 1 242 ? -22.568 19.861 3.132 1.00 24.12 242 ILE A N 1
ATOM 1879 C CA . ILE A 1 242 ? -23.440 20.483 4.137 1.00 24.12 242 ILE A CA 1
ATOM 1880 C C . ILE A 1 242 ? -23.317 22.007 3.943 1.00 24.12 242 ILE A C 1
ATOM 1882 O O . ILE A 1 242 ? -22.177 22.477 3.878 1.00 24.12 242 ILE A O 1
ATOM 1886 N N . PRO A 1 243 ? -24.439 22.739 3.772 1.00 30.77 243 PRO A N 1
ATOM 1887 C CA . PRO A 1 243 ? -24.450 24.181 3.507 1.00 30.77 243 PRO A CA 1
ATOM 1888 C C . PRO A 1 243 ? -23.859 25.020 4.644 1.00 30.77 243 PRO A C 1
ATOM 1890 O O . PRO A 1 243 ? -23.929 24.580 5.816 1.00 30.77 243 PRO A O 1
#

Secondary structure (DSSP, 8-state):
--------------PPPEEEEEES-SS-HHHHHHHHHHHH-TTGGGS-EEEEEEETTEEEEEEE--SS------HHHHHHHHHHTTEE-SS--GGGEEEEE-TTSS-EEEEE--GGG-EESTT-TT-TTGGGHHHHHHHHHHHHHHHHHHSS---EEE-SSSEEEGGG-SSSHHHHHHHHHHT-TTS-HHHHHHHHHHHHHHHHHTTGGGGSS-TTS-SSSS-TTTTTGGGGS----------

InterPro domains:
  IPR015661 Mitotic spindle checkpoint protein Bub1/Mad3 [PTHR14030] (20-188)

Radius of gyration: 20.47 Å; chains: 1; bounding box: 46×73×41 Å

Organism: Nothobranchius furzeri (NCBI:txid105023)